Protein AF-A0A1V5BYS0-F1 (afdb_monomer_lite)

Structure (mmCIF, N/CA/C/O backbone):
data_AF-A0A1V5BYS0-F1
#
_entry.id   AF-A0A1V5BYS0-F1
#
loop_
_atom_site.group_PDB
_atom_site.id
_atom_site.type_symbol
_atom_site.label_atom_id
_atom_site.label_alt_id
_atom_site.label_comp_id
_atom_site.label_asym_id
_atom_site.label_entity_id
_atom_site.label_seq_id
_atom_site.pdbx_PDB_ins_code
_atom_site.Cartn_x
_atom_site.Cartn_y
_atom_site.Cartn_z
_atom_site.occupancy
_atom_site.B_iso_or_equiv
_atom_site.auth_seq_id
_atom_site.auth_comp_id
_atom_site.auth_asym_id
_atom_site.auth_atom_id
_atom_site.pdbx_PDB_model_num
ATOM 1 N N . MET A 1 1 ? 15.187 -43.444 34.654 1.00 38.66 1 MET A N 1
ATOM 2 C CA . MET A 1 1 ? 16.463 -43.322 33.916 1.00 38.66 1 MET A CA 1
ATOM 3 C C . MET A 1 1 ? 16.201 -43.694 32.464 1.00 38.66 1 MET A C 1
ATOM 5 O O . MET A 1 1 ? 15.943 -44.857 32.195 1.00 38.66 1 MET A O 1
ATOM 9 N N . ARG A 1 2 ? 16.127 -42.712 31.557 1.00 39.00 2 ARG A N 1
ATOM 10 C CA . ARG A 1 2 ? 15.904 -42.946 30.120 1.00 39.00 2 ARG A CA 1
ATOM 11 C C . ARG A 1 2 ? 17.262 -42.913 29.423 1.00 39.00 2 ARG A C 1
ATOM 13 O O . ARG A 1 2 ? 17.940 -41.894 29.486 1.00 39.00 2 ARG A O 1
ATOM 20 N N . GLN A 1 3 ? 17.660 -44.046 28.855 1.00 42.19 3 GLN A N 1
ATOM 21 C CA . GLN A 1 3 ? 18.911 -44.211 28.122 1.00 42.19 3 GLN A CA 1
ATOM 22 C C . GLN A 1 3 ? 18.800 -43.571 26.735 1.00 42.19 3 GLN A C 1
ATOM 24 O O . GLN A 1 3 ? 17.821 -43.766 26.016 1.00 42.19 3 GLN A O 1
ATOM 29 N N . SER A 1 4 ? 19.818 -42.786 26.402 1.00 39.06 4 SER A N 1
ATOM 30 C CA . SER A 1 4 ? 20.006 -42.091 25.134 1.00 39.06 4 SER A CA 1
ATOM 31 C C . SER A 1 4 ? 20.491 -43.075 24.070 1.00 39.06 4 SER A C 1
ATOM 33 O O . SER A 1 4 ? 21.589 -43.614 24.189 1.00 39.06 4 SER A O 1
ATOM 35 N N . ILE A 1 5 ? 19.698 -43.295 23.021 1.00 47.28 5 ILE A N 1
ATOM 36 C CA . ILE A 1 5 ? 20.127 -44.051 21.840 1.00 47.28 5 ILE A CA 1
ATOM 37 C C . ILE A 1 5 ? 20.763 -43.057 20.868 1.00 47.28 5 ILE A C 1
ATOM 39 O O . ILE A 1 5 ? 20.080 -42.253 20.235 1.00 47.28 5 ILE A O 1
ATOM 43 N N . TRP A 1 6 ? 22.090 -43.098 20.797 1.00 34.62 6 TRP A N 1
ATOM 44 C CA . TRP A 1 6 ? 22.883 -42.438 19.768 1.00 34.62 6 TRP A CA 1
ATOM 45 C C . TRP A 1 6 ? 22.748 -43.217 18.457 1.00 34.62 6 TRP A C 1
ATOM 47 O O . TRP A 1 6 ? 23.149 -44.375 18.386 1.00 34.62 6 TRP A O 1
ATOM 57 N N . TYR A 1 7 ? 22.216 -42.577 17.416 1.00 38.47 7 TYR A N 1
ATOM 58 C CA . TYR A 1 7 ? 22.369 -43.047 16.042 1.00 38.47 7 TYR A CA 1
ATOM 59 C C . TYR A 1 7 ? 23.603 -42.384 15.429 1.00 38.47 7 TYR A C 1
ATOM 61 O O . TYR A 1 7 ? 23.589 -41.202 15.090 1.00 38.47 7 TYR A O 1
ATOM 69 N N . SER A 1 8 ? 24.669 -43.162 15.271 1.00 44.34 8 SER A N 1
ATOM 70 C CA . SER A 1 8 ? 25.714 -42.923 14.283 1.00 44.34 8 SER A CA 1
ATOM 71 C C . SER A 1 8 ? 25.345 -43.694 13.015 1.00 44.34 8 SER A C 1
ATOM 73 O O . SER A 1 8 ? 25.214 -44.915 13.045 1.00 44.34 8 SER A O 1
ATOM 75 N N . CYS A 1 9 ? 25.171 -43.008 11.883 1.00 33.53 9 CYS A N 1
ATOM 76 C CA . CYS A 1 9 ? 25.255 -43.682 10.590 1.00 33.53 9 CYS A CA 1
ATOM 77 C C . CYS A 1 9 ? 25.526 -42.710 9.434 1.00 33.53 9 CYS A C 1
ATOM 79 O O . CYS A 1 9 ? 24.738 -41.812 9.149 1.00 33.53 9 CYS A O 1
ATOM 81 N N . THR A 1 10 ? 26.635 -42.990 8.747 1.00 39.19 10 THR A N 1
ATOM 82 C CA . THR A 1 10 ? 26.952 -42.683 7.344 1.00 39.19 10 THR A CA 1
ATOM 83 C C . THR A 1 10 ? 27.169 -41.227 6.934 1.00 39.19 10 THR A C 1
ATOM 85 O O . THR A 1 10 ? 26.258 -40.512 6.528 1.00 39.19 10 THR A O 1
ATOM 88 N N . GLN A 1 11 ? 28.453 -40.856 6.875 1.00 41.09 11 GLN A N 1
ATOM 89 C CA . GLN A 1 11 ? 28.957 -39.966 5.832 1.00 41.09 11 GLN A CA 1
ATOM 90 C C . GLN A 1 11 ? 28.668 -40.615 4.470 1.00 41.09 11 GLN A C 1
ATOM 92 O O . GLN A 1 11 ? 29.228 -41.664 4.152 1.00 41.09 11 GLN A O 1
ATOM 97 N N . ARG A 1 12 ? 27.774 -40.012 3.682 1.00 33.72 12 ARG A N 1
ATOM 98 C CA . ARG A 1 12 ? 27.575 -40.357 2.274 1.00 33.72 12 ARG A CA 1
ATOM 99 C C . ARG A 1 12 ? 28.179 -39.241 1.435 1.00 33.72 12 ARG A C 1
ATOM 101 O O . ARG A 1 12 ? 27.739 -38.095 1.478 1.00 33.72 12 ARG A O 1
ATOM 108 N N . THR A 1 13 ? 29.235 -39.589 0.722 1.00 48.00 13 THR A N 1
ATOM 109 C CA . THR A 1 13 ? 29.848 -38.813 -0.347 1.00 48.00 13 THR A CA 1
ATOM 110 C C . THR A 1 13 ? 28.838 -38.615 -1.480 1.00 48.00 13 THR A C 1
ATOM 112 O O . THR A 1 13 ? 28.666 -39.480 -2.330 1.00 48.00 13 THR A O 1
ATOM 115 N N . GLU A 1 14 ? 28.169 -37.464 -1.503 1.00 38.97 14 GLU A N 1
ATOM 116 C CA . GLU A 1 14 ? 27.393 -36.980 -2.655 1.00 38.97 14 GLU A CA 1
ATOM 117 C C . GLU A 1 14 ? 27.971 -35.643 -3.143 1.00 38.97 14 GLU A C 1
ATOM 119 O O . GLU A 1 14 ? 27.313 -34.607 -3.187 1.00 38.97 14 GLU A O 1
ATOM 124 N N . SER A 1 15 ? 29.250 -35.656 -3.514 1.00 50.25 15 SER A N 1
ATOM 125 C CA . SER A 1 15 ? 29.822 -34.647 -4.404 1.00 50.25 15 SER A CA 1
ATOM 126 C C . SER A 1 15 ? 29.745 -35.194 -5.827 1.00 50.25 15 SER A C 1
ATOM 128 O O . SER A 1 15 ? 30.420 -36.181 -6.111 1.00 50.25 15 SER A O 1
ATOM 130 N N . ASN A 1 16 ? 28.884 -34.599 -6.667 1.00 43.38 16 ASN A N 1
ATOM 131 C CA . ASN A 1 16 ? 29.026 -34.420 -8.133 1.00 43.38 16 ASN A CA 1
ATOM 132 C C . ASN A 1 16 ? 27.697 -34.425 -8.924 1.00 43.38 16 ASN A C 1
ATOM 134 O O . ASN A 1 16 ? 27.713 -34.095 -10.102 1.00 43.38 16 ASN A O 1
ATOM 138 N N . PHE A 1 17 ? 26.531 -34.685 -8.315 1.00 35.22 17 PHE A N 1
ATOM 139 C CA . PHE A 1 17 ? 25.249 -34.713 -9.058 1.00 35.22 17 PHE A CA 1
ATOM 140 C C . PHE A 1 17 ? 24.481 -33.373 -9.109 1.00 35.22 17 PHE A C 1
ATOM 142 O O . PHE A 1 17 ? 23.462 -33.259 -9.788 1.00 35.22 17 PHE A O 1
ATOM 149 N N . THR A 1 18 ? 24.942 -32.324 -8.412 1.00 49.94 18 THR A N 1
ATOM 150 C CA . THR A 1 18 ? 24.211 -31.040 -8.343 1.00 49.94 18 THR A CA 1
ATOM 151 C C . THR A 1 18 ? 24.656 -29.972 -9.341 1.00 49.94 18 THR A C 1
ATOM 153 O O . THR A 1 18 ? 23.962 -28.963 -9.478 1.00 49.94 18 THR A O 1
ATOM 156 N N . ASP A 1 19 ? 25.790 -30.133 -10.022 1.00 44.06 19 ASP A N 1
ATOM 157 C CA . ASP A 1 19 ? 26.376 -29.031 -10.800 1.00 44.06 19 ASP A CA 1
ATOM 158 C C . ASP A 1 19 ? 25.805 -28.905 -12.218 1.00 44.06 19 ASP A C 1
ATOM 160 O O . ASP A 1 19 ? 25.644 -27.789 -12.719 1.00 44.06 19 ASP A O 1
ATOM 164 N N . GLU A 1 20 ? 25.361 -30.001 -12.834 1.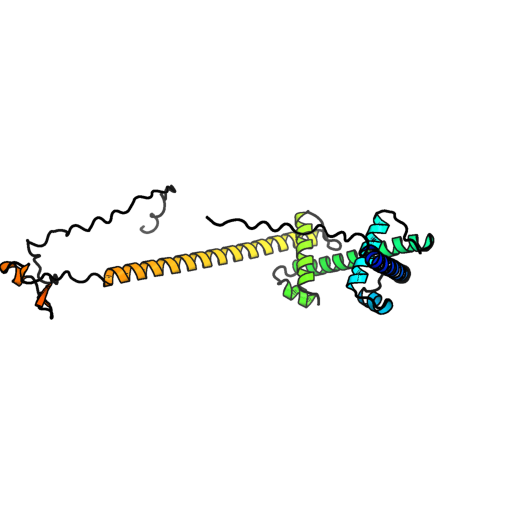00 40.62 20 GLU A N 1
ATOM 165 C CA . GLU A 1 20 ? 24.752 -29.962 -14.171 1.00 40.62 20 GLU A CA 1
ATOM 166 C C . GLU A 1 20 ? 23.344 -29.340 -14.160 1.00 40.62 20 GLU A C 1
ATOM 168 O O . GLU A 1 20 ? 23.050 -28.439 -14.953 1.00 40.62 20 GLU A O 1
ATOM 173 N N . LEU A 1 21 ? 22.505 -29.701 -13.181 1.00 45.12 21 LEU A N 1
ATOM 174 C CA . LEU A 1 21 ? 21.170 -29.108 -12.985 1.00 45.12 21 LEU A CA 1
ATOM 175 C C . LEU A 1 21 ? 21.230 -27.619 -12.599 1.00 45.12 21 LEU A C 1
ATOM 177 O O . LEU A 1 21 ? 20.357 -26.828 -12.980 1.00 45.12 21 LEU A O 1
ATOM 181 N N . LYS A 1 22 ? 22.272 -27.199 -11.869 1.00 51.38 22 LYS A N 1
ATOM 182 C CA . LYS A 1 22 ? 22.514 -25.780 -11.554 1.00 51.38 22 LYS A CA 1
ATOM 183 C C . LYS A 1 22 ? 22.945 -24.993 -12.794 1.00 51.38 22 LYS A C 1
ATOM 185 O O . LYS A 1 22 ? 22.541 -23.837 -12.948 1.00 51.38 22 LYS A O 1
ATOM 190 N N . ASN A 1 23 ? 23.726 -25.597 -13.687 1.00 52.34 23 ASN A N 1
ATOM 191 C CA . ASN A 1 23 ? 24.241 -24.930 -14.882 1.00 52.34 23 ASN A CA 1
ATOM 192 C C . ASN A 1 23 ? 23.193 -24.790 -15.998 1.00 52.34 23 ASN A C 1
ATOM 194 O O . ASN A 1 23 ? 23.133 -23.721 -16.616 1.00 52.34 23 ASN A O 1
ATOM 198 N N . GLY A 1 24 ? 22.314 -25.781 -16.197 1.00 57.38 24 GLY A N 1
ATOM 199 C CA . GLY A 1 24 ? 21.176 -25.677 -17.127 1.00 57.38 24 GLY A CA 1
ATOM 200 C C . GLY A 1 24 ? 20.232 -24.527 -16.757 1.00 57.38 24 GLY A C 1
ATOM 201 O O . GLY A 1 24 ? 20.008 -23.607 -17.546 1.00 57.38 24 GLY A O 1
ATOM 202 N N . ASN A 1 25 ? 19.824 -24.479 -15.485 1.00 64.44 25 ASN A N 1
ATOM 203 C CA . ASN A 1 25 ? 18.991 -23.399 -14.952 1.00 64.44 25 ASN A CA 1
ATOM 204 C C . ASN A 1 25 ? 19.662 -22.017 -15.048 1.00 64.44 25 ASN A C 1
ATOM 206 O O . ASN A 1 25 ? 18.990 -21.004 -15.251 1.00 64.44 25 ASN A O 1
ATOM 210 N N . ARG A 1 26 ? 20.989 -21.920 -14.894 1.00 67.69 26 ARG A N 1
ATOM 211 C CA . ARG A 1 26 ? 21.715 -20.642 -15.034 1.00 67.69 26 ARG A CA 1
ATOM 212 C C . ARG A 1 26 ? 21.710 -20.128 -16.472 1.00 67.69 26 ARG A C 1
ATOM 214 O O . ARG A 1 26 ? 21.508 -18.929 -16.669 1.00 67.69 26 ARG A O 1
ATOM 221 N N . ARG A 1 27 ? 21.902 -21.006 -17.459 1.00 72.69 27 ARG A N 1
ATOM 222 C CA . ARG A 1 27 ? 21.905 -20.633 -18.884 1.00 72.69 27 ARG A CA 1
ATOM 223 C C . ARG A 1 27 ? 20.533 -20.147 -19.340 1.00 72.69 27 ARG A C 1
ATOM 225 O O . ARG A 1 27 ? 20.444 -19.062 -19.909 1.00 72.69 27 ARG A O 1
ATOM 232 N N . GLU A 1 28 ? 19.468 -20.866 -18.994 1.00 77.06 28 GLU A N 1
ATOM 233 C CA . GLU A 1 28 ? 18.091 -20.455 -19.308 1.00 77.06 28 GLU A CA 1
ATOM 234 C C . GLU A 1 28 ? 17.722 -19.114 -18.665 1.00 77.06 28 GLU A C 1
ATOM 236 O O . GLU A 1 28 ? 17.125 -18.239 -19.300 1.00 77.06 28 GLU A O 1
ATOM 241 N N . ASN A 1 29 ? 18.137 -18.905 -17.414 1.00 79.56 29 ASN A N 1
ATOM 242 C CA . ASN A 1 29 ? 17.904 -17.648 -16.711 1.00 79.56 29 ASN A CA 1
ATOM 243 C C . ASN A 1 29 ? 18.659 -16.472 -17.347 1.00 79.56 29 ASN A C 1
ATOM 245 O O . ASN A 1 29 ? 18.117 -15.370 -17.413 1.00 79.56 29 ASN A O 1
ATOM 249 N N . ASN A 1 30 ? 19.891 -16.683 -17.812 1.00 83.94 30 ASN A N 1
ATOM 250 C CA . ASN A 1 30 ? 20.660 -15.646 -18.499 1.00 83.94 30 ASN A CA 1
ATOM 251 C C . ASN A 1 30 ? 20.076 -15.334 -19.883 1.00 83.94 30 ASN A C 1
ATOM 253 O O . ASN A 1 30 ? 19.981 -14.161 -20.239 1.00 83.94 30 ASN A O 1
ATOM 257 N N . ASN A 1 31 ? 19.604 -16.349 -20.612 1.00 87.94 31 ASN A N 1
ATOM 258 C CA . ASN A 1 31 ? 18.913 -16.149 -21.885 1.00 87.94 31 ASN A CA 1
ATOM 259 C C . ASN A 1 31 ? 17.605 -15.362 -21.693 1.00 87.94 31 ASN A C 1
ATOM 261 O O . ASN A 1 31 ? 17.337 -14.399 -22.403 1.00 87.94 31 ASN A O 1
ATOM 265 N N . THR A 1 32 ? 16.840 -15.685 -20.645 1.00 89.50 32 THR A N 1
ATOM 266 C CA . THR A 1 32 ? 15.628 -14.936 -20.269 1.00 89.50 32 THR A CA 1
ATOM 267 C C . THR A 1 32 ? 15.939 -13.464 -19.987 1.00 89.50 32 THR A C 1
ATOM 269 O O . THR A 1 32 ? 15.222 -12.575 -20.433 1.00 89.50 32 THR A O 1
ATOM 272 N N . VAL A 1 33 ? 17.023 -13.191 -19.255 1.00 92.19 33 VAL A N 1
ATOM 273 C CA . VAL A 1 33 ? 17.477 -11.824 -18.957 1.00 92.19 33 VAL A CA 1
ATOM 274 C C . VAL A 1 33 ? 17.845 -11.069 -20.236 1.00 92.19 33 VAL A C 1
ATOM 276 O O . VAL A 1 33 ? 17.463 -9.909 -20.372 1.00 92.19 33 VAL A O 1
ATOM 279 N N . LEU A 1 34 ? 18.527 -11.723 -21.180 1.00 92.75 34 LEU A N 1
ATOM 280 C CA . LEU A 1 34 ? 18.906 -11.128 -22.461 1.00 92.75 34 LEU A CA 1
ATOM 281 C C . LEU A 1 34 ? 17.685 -10.827 -23.345 1.00 92.75 34 LEU A C 1
ATOM 283 O O . LEU A 1 34 ? 17.576 -9.729 -23.885 1.00 92.75 34 LEU A O 1
ATOM 287 N N . LEU A 1 35 ? 16.740 -11.765 -23.452 1.00 92.44 35 LEU A N 1
ATOM 288 C CA . LEU A 1 35 ? 15.497 -11.573 -24.208 1.00 92.44 35 LEU A CA 1
ATOM 289 C C . LEU A 1 35 ? 14.666 -10.419 -23.638 1.00 92.44 35 LEU A C 1
ATOM 291 O O . LEU A 1 35 ? 14.206 -9.555 -24.381 1.00 92.44 35 LEU A O 1
ATOM 295 N N . VAL A 1 36 ? 14.532 -10.357 -22.310 1.00 93.69 36 VAL A N 1
ATOM 296 C CA . VAL A 1 36 ? 13.850 -9.245 -21.633 1.00 93.69 36 VAL A CA 1
ATOM 297 C C . VAL A 1 36 ? 14.577 -7.920 -21.879 1.00 93.69 36 VAL A C 1
ATOM 299 O O . VAL A 1 36 ? 13.915 -6.908 -22.092 1.00 93.69 36 VAL A O 1
ATOM 302 N N . ALA A 1 37 ? 15.913 -7.907 -21.898 1.00 93.62 37 ALA A N 1
ATOM 303 C CA . ALA A 1 37 ? 16.681 -6.700 -22.200 1.00 93.62 37 ALA A CA 1
ATOM 304 C C . ALA A 1 37 ? 16.405 -6.185 -23.620 1.00 93.62 37 ALA A C 1
ATOM 306 O O . ALA A 1 37 ? 16.084 -5.010 -23.781 1.00 93.62 37 ALA A O 1
ATOM 307 N N . LYS A 1 38 ? 16.431 -7.069 -24.626 1.00 93.81 38 LYS A N 1
ATOM 308 C CA . LYS A 1 38 ? 16.111 -6.721 -26.023 1.00 93.81 38 LYS A CA 1
ATOM 309 C C . LYS A 1 38 ? 14.702 -6.149 -26.173 1.00 93.81 38 LYS A C 1
ATOM 311 O O . LYS A 1 38 ? 14.506 -5.164 -26.875 1.00 93.81 38 LYS A O 1
ATOM 316 N N . ILE A 1 39 ? 13.727 -6.716 -25.463 1.00 94.00 39 ILE A N 1
ATOM 317 C CA . ILE A 1 39 ? 12.354 -6.196 -25.468 1.00 94.00 39 ILE A CA 1
ATOM 318 C C . ILE A 1 39 ? 12.281 -4.796 -24.843 1.00 94.00 39 ILE A C 1
ATOM 320 O O . ILE A 1 39 ? 11.607 -3.925 -25.384 1.00 94.00 39 ILE A O 1
ATOM 324 N N . ILE A 1 40 ? 12.981 -4.557 -23.730 1.00 93.88 40 ILE A N 1
ATOM 325 C CA . ILE A 1 40 ? 12.982 -3.248 -23.055 1.00 93.88 40 ILE A CA 1
ATOM 326 C C . ILE A 1 40 ? 13.648 -2.167 -23.910 1.00 93.88 40 ILE A C 1
ATOM 328 O O . ILE A 1 40 ? 13.169 -1.037 -23.895 1.00 93.88 40 ILE A O 1
ATOM 332 N N . ILE A 1 41 ? 14.717 -2.507 -24.637 1.00 93.25 41 ILE A N 1
ATOM 333 C CA . ILE A 1 41 ? 15.385 -1.593 -25.576 1.00 93.25 41 ILE A CA 1
ATOM 334 C C . ILE A 1 41 ? 14.410 -1.140 -26.668 1.00 93.25 41 ILE A C 1
ATOM 336 O O . ILE A 1 41 ? 14.359 0.042 -26.994 1.00 93.25 41 ILE A O 1
ATOM 340 N N . ASN A 1 42 ? 13.618 -2.070 -27.205 1.00 91.69 42 ASN A N 1
ATOM 341 C CA . ASN A 1 42 ? 12.671 -1.771 -28.277 1.00 91.69 42 ASN A CA 1
ATOM 342 C C . ASN A 1 42 ? 11.425 -1.023 -27.774 1.00 91.69 42 ASN A C 1
ATOM 344 O O . ASN A 1 42 ? 10.947 -0.104 -28.432 1.00 91.69 42 ASN A O 1
ATOM 348 N N . GLU A 1 43 ? 10.882 -1.407 -26.615 1.00 92.38 43 GLU A N 1
ATOM 349 C CA . GLU A 1 43 ? 9.672 -0.810 -26.042 1.00 92.38 43 GLU A CA 1
ATOM 350 C C . GLU A 1 43 ? 9.800 -0.685 -24.514 1.00 92.38 43 GLU A C 1
ATOM 352 O O . GLU A 1 43 ? 9.428 -1.576 -23.746 1.00 92.38 43 GLU A O 1
ATOM 357 N N . PHE A 1 44 ? 10.293 0.456 -24.027 1.00 89.81 44 PHE A N 1
ATOM 358 C CA . PHE A 1 44 ? 10.572 0.630 -22.595 1.00 89.81 44 PHE A CA 1
ATOM 359 C C . PHE A 1 44 ? 9.312 0.604 -21.703 1.00 89.81 44 PHE A C 1
ATOM 361 O O . PHE A 1 44 ? 9.391 0.193 -20.537 1.00 89.81 44 PHE A O 1
ATOM 368 N N . ASN A 1 45 ? 8.148 1.006 -22.237 1.00 89.06 45 ASN A N 1
ATOM 369 C CA . ASN A 1 45 ? 6.868 1.094 -21.515 1.00 89.06 45 ASN A CA 1
ATOM 370 C C . ASN A 1 45 ? 5.995 -0.175 -21.621 1.00 89.06 45 ASN A C 1
ATOM 372 O O . ASN A 1 45 ? 4.839 -0.189 -21.199 1.00 89.06 45 ASN A O 1
ATOM 376 N N . ILE A 1 46 ? 6.534 -1.268 -22.159 1.00 92.44 46 ILE A N 1
ATOM 377 C CA . ILE A 1 46 ? 5.783 -2.514 -22.308 1.00 92.44 46 ILE A CA 1
ATOM 378 C C . ILE A 1 46 ? 5.359 -3.103 -20.948 1.00 92.44 46 ILE A C 1
ATOM 380 O O . ILE A 1 46 ? 6.138 -3.140 -19.985 1.00 92.44 46 ILE A O 1
ATOM 384 N N . SER A 1 47 ? 4.123 -3.601 -20.844 1.00 91.50 47 SER A N 1
ATOM 385 C CA . SER A 1 47 ? 3.616 -4.229 -19.618 1.00 91.50 47 SER A CA 1
ATOM 386 C C . SER A 1 47 ? 4.279 -5.588 -19.347 1.00 91.50 47 SER A C 1
ATOM 388 O O . SER A 1 47 ? 4.748 -6.278 -20.253 1.00 91.50 47 SER A O 1
ATOM 390 N N . ARG A 1 48 ? 4.320 -6.005 -18.073 1.00 92.50 48 ARG A N 1
ATOM 391 C CA . ARG A 1 48 ? 4.889 -7.312 -17.688 1.00 92.50 48 ARG A CA 1
ATOM 392 C C . ARG A 1 48 ? 4.109 -8.488 -18.269 1.00 92.50 48 ARG A C 1
ATOM 394 O O . ARG A 1 48 ? 4.734 -9.448 -18.701 1.00 92.50 48 ARG A O 1
ATOM 401 N N . SER A 1 49 ? 2.785 -8.381 -18.323 1.00 92.81 49 SER A N 1
ATOM 402 C CA . SER A 1 49 ? 1.907 -9.385 -18.929 1.00 92.81 49 SER A CA 1
ATOM 403 C C . SER A 1 49 ? 2.162 -9.539 -20.431 1.00 92.81 49 SER A C 1
ATOM 405 O O . SER A 1 49 ? 2.226 -10.654 -20.951 1.00 92.81 49 SER A O 1
ATOM 407 N N . ARG A 1 50 ? 2.400 -8.428 -21.139 1.00 93.31 50 ARG A N 1
ATOM 408 C CA . ARG A 1 50 ? 2.734 -8.462 -22.566 1.00 93.31 50 ARG A CA 1
ATOM 409 C C . ARG A 1 50 ? 4.122 -9.048 -22.808 1.00 93.31 50 ARG A C 1
ATOM 411 O O . ARG A 1 50 ? 4.263 -9.903 -23.673 1.00 93.31 50 ARG A O 1
ATOM 418 N N . MET A 1 51 ? 5.117 -8.688 -21.992 1.00 93.56 51 MET A N 1
ATOM 419 C CA . MET A 1 51 ? 6.435 -9.343 -22.031 1.00 93.56 51 MET A CA 1
ATOM 420 C C . MET A 1 51 ? 6.333 -10.853 -21.776 1.00 93.56 51 MET A C 1
ATOM 422 O O . MET A 1 51 ? 6.991 -11.628 -22.461 1.00 93.56 51 MET A O 1
ATOM 426 N N . ALA A 1 52 ? 5.491 -11.275 -20.826 1.00 93.69 52 ALA A N 1
ATOM 427 C CA . ALA A 1 52 ? 5.253 -12.687 -20.505 1.00 93.69 52 ALA A CA 1
ATOM 428 C C . ALA A 1 52 ? 4.715 -13.453 -21.703 1.00 93.69 52 ALA A C 1
ATOM 430 O O . ALA A 1 52 ? 5.210 -14.533 -22.020 1.00 93.69 52 ALA A O 1
ATOM 431 N N . SER A 1 53 ? 3.770 -12.836 -22.404 1.00 93.44 53 SER A N 1
ATOM 432 C CA . SER A 1 53 ? 3.156 -13.398 -23.602 1.00 93.44 53 SER A CA 1
ATOM 433 C C . SER A 1 53 ? 4.152 -13.509 -24.761 1.00 93.44 53 SER A C 1
ATOM 435 O O . SER A 1 53 ? 4.189 -14.537 -25.423 1.00 93.44 53 SER A O 1
ATOM 437 N N . ILE A 1 54 ? 4.997 -12.492 -24.976 1.00 92.50 54 ILE A N 1
ATOM 438 C CA . ILE A 1 54 ? 5.997 -12.485 -26.061 1.00 92.50 54 ILE A CA 1
ATOM 439 C C . ILE A 1 54 ? 7.086 -13.538 -25.831 1.00 92.50 54 ILE A C 1
ATOM 441 O O . ILE A 1 54 ? 7.495 -14.218 -26.765 1.00 92.50 54 ILE A O 1
ATOM 445 N N . VAL A 1 55 ? 7.577 -13.661 -24.595 1.00 91.12 55 VAL A N 1
ATOM 446 C CA . VAL A 1 55 ? 8.693 -14.567 -24.274 1.00 91.12 55 VAL A CA 1
ATOM 447 C C . VAL A 1 55 ? 8.203 -15.992 -23.973 1.00 91.12 55 VAL A C 1
ATOM 449 O O . VAL A 1 55 ? 8.997 -16.927 -23.987 1.00 91.12 55 VAL A O 1
ATOM 452 N N . GLY A 1 56 ? 6.908 -16.182 -23.694 1.00 91.00 56 GLY A N 1
ATOM 453 C CA . GLY A 1 56 ? 6.345 -17.477 -23.293 1.00 91.00 56 GLY A CA 1
ATOM 454 C C . GLY A 1 56 ? 6.729 -17.881 -21.865 1.00 91.00 56 GLY A C 1
ATOM 455 O O . GLY A 1 56 ? 6.926 -19.058 -21.571 1.00 91.00 56 GLY A O 1
ATOM 456 N N . ILE A 1 57 ? 6.896 -16.906 -20.966 1.00 93.00 57 ILE A N 1
ATOM 457 C CA . ILE A 1 57 ? 7.409 -17.110 -19.603 1.00 93.00 57 ILE A CA 1
ATOM 458 C C . ILE A 1 57 ? 6.492 -16.427 -18.579 1.00 93.00 57 ILE A C 1
ATOM 460 O O . ILE A 1 57 ? 5.859 -15.422 -18.873 1.00 93.00 57 ILE A O 1
ATOM 464 N N . SER A 1 58 ? 6.447 -16.929 -17.339 1.00 93.25 58 SER A N 1
ATOM 465 C CA . SER A 1 58 ? 5.657 -16.317 -16.265 1.00 93.25 58 SER A CA 1
ATOM 466 C C . SER A 1 58 ? 6.076 -14.875 -15.929 1.00 93.25 58 SER A C 1
ATOM 468 O O . SER A 1 58 ? 7.260 -14.518 -15.907 1.00 93.25 58 SER A O 1
ATOM 470 N N . GLU A 1 59 ? 5.101 -14.042 -15.548 1.00 93.19 59 GLU A N 1
ATOM 471 C CA . GLU A 1 59 ? 5.339 -12.650 -15.129 1.00 93.19 59 GLU A CA 1
ATOM 472 C C . GLU A 1 59 ? 6.307 -12.525 -13.940 1.00 93.19 59 GLU A C 1
ATOM 474 O O . GLU A 1 59 ? 7.017 -11.522 -13.787 1.00 93.19 59 GLU A O 1
ATOM 479 N N . GLN A 1 60 ? 6.349 -13.549 -13.084 1.00 93.62 60 GLN A N 1
ATOM 480 C CA . GLN A 1 60 ? 7.266 -13.616 -11.949 1.00 93.62 60 GLN A CA 1
ATOM 481 C C . GLN A 1 60 ? 8.721 -13.711 -12.419 1.00 93.62 60 GLN A C 1
ATOM 483 O O . GLN A 1 60 ? 9.564 -12.937 -11.959 1.00 93.62 60 GLN A O 1
ATOM 488 N N . LYS A 1 61 ? 9.015 -14.596 -13.382 1.00 92.38 61 LYS A N 1
ATOM 489 C CA . LYS A 1 61 ? 10.358 -14.732 -13.963 1.00 92.38 61 LYS A CA 1
ATOM 490 C C . LYS A 1 61 ? 10.789 -13.449 -14.678 1.00 92.38 61 LYS A C 1
ATOM 492 O O . LYS A 1 61 ? 11.935 -13.035 -14.515 1.00 92.38 61 LYS A O 1
ATOM 497 N N . ILE A 1 62 ? 9.872 -12.752 -15.354 1.00 93.94 62 ILE A N 1
ATOM 498 C CA . ILE A 1 62 ? 10.149 -11.429 -15.946 1.00 93.94 62 ILE A CA 1
ATOM 499 C C . ILE A 1 62 ? 10.454 -10.384 -14.881 1.00 93.94 62 ILE A C 1
ATOM 501 O O . ILE A 1 62 ? 11.408 -9.624 -15.018 1.00 93.94 62 ILE A O 1
ATOM 505 N N . SER A 1 63 ? 9.690 -10.359 -13.789 1.00 93.56 63 SER A N 1
ATOM 506 C CA . SER A 1 63 ? 9.946 -9.434 -12.680 1.00 93.56 63 SER A CA 1
ATOM 507 C C . SER A 1 63 ? 11.341 -9.655 -12.085 1.00 93.56 63 SER A C 1
ATOM 509 O O . SER A 1 63 ? 12.075 -8.692 -11.848 1.00 93.56 63 SER A O 1
ATOM 511 N N . SER A 1 64 ? 11.743 -10.916 -11.914 1.00 94.25 64 SER A N 1
ATOM 512 C CA . SER A 1 64 ? 13.095 -11.271 -11.472 1.00 94.25 64 SER A CA 1
ATOM 513 C C . SER A 1 64 ? 14.169 -10.913 -12.505 1.00 94.25 64 SER A C 1
ATOM 515 O O . SER A 1 64 ? 15.235 -10.438 -12.117 1.00 94.25 64 SER A O 1
ATOM 517 N N . ALA A 1 65 ? 13.904 -11.083 -13.803 1.00 93.50 65 ALA A N 1
ATOM 518 C CA . ALA A 1 65 ? 14.825 -10.703 -14.874 1.00 93.50 65 ALA A CA 1
ATOM 519 C C . ALA A 1 65 ? 15.053 -9.184 -14.922 1.00 93.50 65 ALA A C 1
ATOM 521 O O . ALA A 1 65 ? 16.199 -8.744 -14.910 1.00 93.50 65 ALA A O 1
ATOM 522 N N . ILE A 1 66 ? 13.987 -8.379 -14.855 1.00 93.00 66 ILE A N 1
ATOM 523 C CA . ILE A 1 66 ? 14.074 -6.910 -14.783 1.00 93.00 66 ILE A CA 1
ATOM 524 C C . ILE A 1 66 ? 14.864 -6.477 -13.545 1.00 93.00 66 ILE A C 1
ATOM 526 O O . ILE A 1 66 ? 15.712 -5.590 -13.629 1.00 93.00 66 ILE A O 1
ATOM 530 N N . LYS A 1 67 ? 14.625 -7.112 -12.389 1.00 93.81 67 LYS A N 1
ATOM 531 C CA . LYS A 1 67 ? 15.375 -6.820 -11.159 1.00 93.81 67 LYS A CA 1
ATOM 532 C C . LYS A 1 67 ? 16.869 -7.121 -11.320 1.00 93.81 67 LYS A C 1
ATOM 534 O O . LYS A 1 67 ? 17.694 -6.316 -10.899 1.00 93.81 67 LYS A O 1
ATOM 539 N N . LYS A 1 68 ? 17.216 -8.246 -11.955 1.00 93.31 68 LYS A N 1
ATOM 540 C CA . LYS A 1 68 ? 18.610 -8.601 -12.267 1.00 93.31 68 LYS A CA 1
ATOM 541 C C . LYS A 1 68 ? 19.249 -7.609 -13.238 1.00 93.31 68 LYS A C 1
ATOM 543 O O . LYS A 1 68 ? 20.383 -7.216 -13.000 1.00 93.31 68 LYS A O 1
ATOM 548 N N . LEU A 1 69 ? 18.535 -7.187 -14.285 1.00 93.38 69 LEU A N 1
ATOM 549 C CA . LEU A 1 69 ? 19.021 -6.174 -15.230 1.00 93.38 69 LEU A CA 1
ATOM 550 C C . LEU A 1 69 ? 19.344 -4.867 -14.516 1.00 93.38 69 LEU A C 1
ATOM 552 O O . LEU A 1 69 ? 20.459 -4.377 -14.631 1.00 93.38 69 LEU A O 1
ATOM 556 N N . ARG A 1 70 ? 18.411 -4.364 -13.701 1.00 91.62 70 ARG A N 1
ATOM 557 C CA . ARG A 1 70 ? 18.623 -3.147 -12.906 1.00 91.62 70 ARG A CA 1
ATOM 558 C C . ARG A 1 70 ? 19.838 -3.254 -11.998 1.00 91.62 70 ARG A C 1
ATOM 560 O O . ARG A 1 70 ? 20.657 -2.353 -11.999 1.00 91.62 70 ARG A O 1
ATOM 567 N N . SER A 1 71 ? 19.967 -4.363 -11.269 1.00 92.62 71 SER A N 1
ATOM 568 C CA . SER A 1 71 ? 21.103 -4.581 -10.368 1.00 92.62 71 SER A CA 1
ATOM 569 C C . SER A 1 71 ? 22.438 -4.666 -11.107 1.00 92.62 71 SER A C 1
ATOM 571 O O . SER A 1 71 ? 23.447 -4.214 -10.583 1.00 92.62 71 SER A O 1
ATOM 573 N N . LYS A 1 72 ? 22.471 -5.262 -12.303 1.00 90.50 72 LYS A N 1
ATOM 574 C CA . LYS A 1 72 ? 23.695 -5.319 -13.110 1.00 90.50 72 LYS A CA 1
ATOM 575 C C . LYS A 1 72 ? 24.071 -3.936 -13.632 1.00 90.50 72 LYS A C 1
ATOM 577 O O . LYS A 1 72 ? 25.218 -3.537 -13.481 1.00 90.50 72 LYS A O 1
ATOM 582 N N . VAL A 1 73 ? 23.094 -3.201 -14.157 1.00 90.69 73 VAL A N 1
ATOM 583 C CA . VAL A 1 73 ? 23.285 -1.840 -14.668 1.00 90.69 73 VAL A CA 1
ATOM 584 C C . VAL A 1 73 ? 23.715 -0.878 -13.558 1.00 90.69 73 VAL A C 1
ATOM 586 O O . VAL A 1 73 ? 24.680 -0.147 -13.741 1.00 90.69 73 VAL A O 1
ATOM 589 N N . SER A 1 74 ? 23.080 -0.919 -12.381 1.00 88.69 74 SER A N 1
ATOM 590 C CA . SER A 1 74 ? 23.451 -0.058 -11.246 1.00 88.69 74 SER A CA 1
ATOM 591 C C . SER A 1 74 ? 24.869 -0.309 -10.736 1.00 88.69 74 SER A C 1
ATOM 593 O O . SER A 1 74 ? 25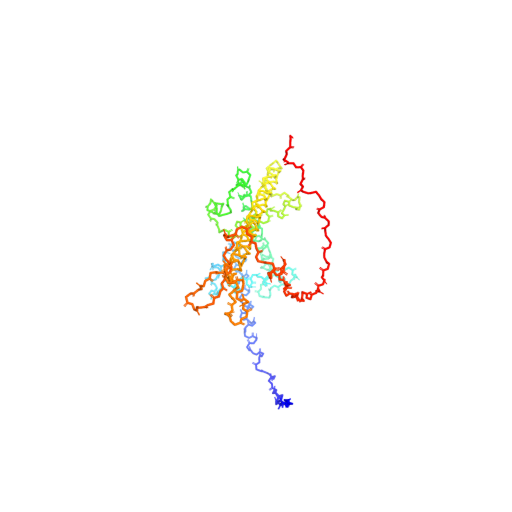.492 0.593 -10.191 1.00 88.69 74 SER A O 1
ATOM 595 N N . ASN A 1 75 ? 25.378 -1.529 -10.915 1.00 90.06 75 ASN A N 1
ATOM 596 C CA . ASN A 1 75 ? 26.736 -1.910 -10.534 1.00 90.06 75 ASN A CA 1
ATOM 597 C C . ASN A 1 75 ? 27.764 -1.625 -11.647 1.00 90.06 75 ASN A C 1
ATOM 599 O O . ASN A 1 75 ? 28.918 -2.026 -11.523 1.00 90.06 75 ASN A O 1
ATOM 603 N N . GLY A 1 76 ? 27.353 -0.991 -12.752 1.00 86.62 76 GLY A N 1
ATOM 604 C CA . GLY A 1 76 ? 28.219 -0.706 -13.899 1.00 86.62 76 GLY A CA 1
ATOM 605 C C . GLY A 1 76 ? 28.577 -1.937 -14.740 1.00 86.62 76 GLY A C 1
ATOM 606 O O . GLY A 1 76 ? 29.529 -1.896 -15.514 1.00 86.62 76 GLY A O 1
ATOM 607 N N . HIS A 1 77 ? 27.854 -3.053 -14.597 1.00 87.62 77 HIS A N 1
ATOM 608 C CA . HIS A 1 77 ? 28.120 -4.258 -15.380 1.00 87.62 77 HIS A CA 1
ATOM 609 C C . HIS A 1 77 ? 27.442 -4.211 -16.751 1.00 87.62 77 HIS A C 1
ATOM 611 O O . HIS A 1 77 ? 26.241 -3.959 -16.862 1.00 87.62 77 HIS A O 1
ATOM 617 N N . ILE A 1 78 ? 28.203 -4.581 -17.780 1.00 87.00 78 ILE A N 1
ATOM 618 C CA . ILE A 1 78 ? 27.717 -4.758 -19.151 1.00 87.00 78 ILE A CA 1
ATOM 619 C C . ILE A 1 78 ? 26.951 -6.084 -19.256 1.00 87.00 78 ILE A C 1
ATOM 621 O O . ILE A 1 78 ? 27.343 -7.107 -18.677 1.00 87.00 78 ILE A O 1
ATOM 625 N N . ILE A 1 79 ? 25.842 -6.091 -19.997 1.00 89.25 79 ILE A N 1
ATOM 626 C CA . ILE A 1 79 ? 25.091 -7.317 -20.261 1.00 89.25 79 ILE A CA 1
ATOM 627 C C . ILE A 1 79 ? 25.745 -8.057 -21.428 1.00 89.25 79 ILE A C 1
ATOM 629 O O . ILE A 1 79 ? 25.700 -7.624 -22.576 1.00 89.25 79 ILE A O 1
ATOM 633 N N . ILE A 1 80 ? 26.338 -9.211 -21.120 1.00 83.44 80 ILE A N 1
ATOM 634 C CA . ILE A 1 80 ? 26.925 -10.112 -22.118 1.00 83.44 80 ILE A CA 1
ATOM 635 C C . ILE A 1 80 ? 25.832 -10.548 -23.107 1.00 83.44 80 ILE A C 1
ATOM 637 O O . ILE A 1 80 ? 24.802 -11.083 -22.691 1.00 83.44 80 ILE A O 1
ATOM 641 N N . GLY A 1 81 ? 26.071 -10.330 -24.403 1.00 86.06 81 GLY A N 1
ATOM 642 C CA . GLY A 1 81 ? 25.127 -10.633 -25.487 1.00 86.06 81 GLY A CA 1
ATOM 643 C C . GLY A 1 81 ? 24.400 -9.417 -26.073 1.00 86.06 81 GLY A C 1
ATOM 644 O O . GLY A 1 81 ? 23.619 -9.594 -27.007 1.00 86.06 81 GLY A O 1
ATOM 645 N N . LEU A 1 82 ? 24.657 -8.216 -25.546 1.00 90.56 82 LEU A N 1
ATOM 646 C CA . LEU A 1 82 ? 24.292 -6.934 -26.155 1.00 90.56 82 LEU A CA 1
ATOM 647 C C . LEU A 1 82 ? 25.555 -6.210 -26.633 1.00 90.56 82 LEU A C 1
ATOM 649 O O . LEU A 1 82 ? 26.601 -6.308 -25.984 1.00 90.56 82 LEU A O 1
ATOM 653 N N . ASN A 1 83 ? 25.462 -5.477 -27.741 1.00 92.94 83 ASN A N 1
ATOM 654 C CA . ASN A 1 83 ? 26.546 -4.602 -28.197 1.00 92.94 83 ASN A CA 1
ATOM 655 C C . ASN A 1 83 ? 26.643 -3.331 -27.314 1.00 92.94 83 ASN A C 1
ATOM 657 O O . ASN A 1 83 ? 25.792 -3.091 -26.452 1.00 92.94 83 ASN A O 1
ATOM 661 N N . SER A 1 84 ? 27.701 -2.528 -27.463 1.00 90.94 84 SER A N 1
ATOM 662 C CA . SER A 1 84 ? 27.900 -1.338 -26.613 1.00 90.94 84 SER A CA 1
ATOM 663 C C . SER A 1 84 ? 26.749 -0.330 -26.736 1.00 90.94 84 SER A C 1
ATOM 665 O O . SER A 1 84 ? 26.252 0.157 -25.725 1.00 90.94 84 SER A O 1
ATOM 667 N N . GLU A 1 85 ? 26.256 -0.099 -27.954 1.00 92.50 85 GLU A N 1
ATOM 668 C CA . GLU A 1 85 ? 25.146 0.822 -28.234 1.00 92.50 85 GLU A CA 1
ATOM 669 C C . GLU A 1 85 ? 23.813 0.343 -27.619 1.00 92.50 85 GLU A C 1
ATOM 671 O O . GLU A 1 85 ? 23.052 1.117 -27.043 1.00 92.50 85 GLU A O 1
ATOM 676 N N . GLU A 1 86 ? 23.525 -0.954 -27.692 1.00 92.12 86 GLU A N 1
ATOM 677 C CA . GLU A 1 86 ? 22.360 -1.603 -27.089 1.00 92.12 86 GLU A CA 1
ATOM 678 C C . GLU A 1 86 ? 22.416 -1.537 -25.563 1.00 92.12 86 GLU A C 1
ATOM 680 O O . GLU A 1 86 ? 21.377 -1.364 -24.924 1.00 92.12 86 GLU A O 1
ATOM 685 N N . ASN A 1 87 ? 23.606 -1.653 -24.965 1.00 91.88 87 ASN A N 1
ATOM 686 C CA . ASN A 1 87 ? 23.771 -1.481 -23.523 1.00 91.88 87 ASN A CA 1
ATOM 687 C C . ASN A 1 87 ? 23.474 -0.037 -23.097 1.00 91.88 87 ASN A C 1
ATOM 689 O O . ASN A 1 87 ? 22.755 0.155 -22.118 1.00 91.88 87 ASN A O 1
ATOM 693 N N . GLU A 1 88 ? 23.936 0.970 -23.840 1.00 92.00 88 GLU A N 1
ATOM 694 C CA . GLU A 1 88 ? 23.584 2.372 -23.571 1.00 92.00 88 GLU A CA 1
ATOM 695 C C . GLU A 1 88 ? 22.076 2.613 -23.718 1.00 92.00 88 GLU A C 1
ATOM 697 O O . GLU A 1 88 ? 21.432 3.135 -22.803 1.00 92.00 88 GLU A O 1
ATOM 702 N N . LYS A 1 89 ? 21.466 2.124 -24.808 1.00 93.94 89 LYS A N 1
ATOM 703 C CA . LYS A 1 89 ? 20.008 2.197 -25.012 1.00 93.94 89 LYS A CA 1
ATOM 704 C C . LYS A 1 89 ? 19.231 1.496 -23.902 1.00 93.94 89 LYS A C 1
ATOM 706 O O . LYS A 1 89 ? 18.171 1.981 -23.496 1.00 93.94 89 LYS A O 1
ATOM 711 N N . LEU A 1 90 ? 19.731 0.372 -23.388 1.00 93.38 90 LEU A N 1
ATOM 712 C CA . LEU A 1 90 ? 19.123 -0.342 -22.267 1.00 93.38 90 LEU A CA 1
ATOM 713 C C . LEU A 1 90 ? 19.150 0.501 -20.992 1.00 93.38 90 LEU A C 1
ATOM 715 O O . LEU A 1 90 ? 18.137 0.551 -20.292 1.00 93.38 90 LEU A O 1
ATOM 719 N N . ILE A 1 91 ? 20.273 1.163 -20.698 1.00 92.88 91 ILE A N 1
ATOM 720 C CA . ILE A 1 91 ? 20.407 2.059 -19.542 1.00 92.88 91 ILE A CA 1
ATOM 721 C C . ILE A 1 91 ? 19.357 3.168 -19.638 1.00 92.88 91 ILE A C 1
ATOM 723 O O . ILE A 1 91 ? 18.512 3.285 -18.747 1.00 92.88 91 ILE A O 1
ATOM 727 N N . THR A 1 92 ? 19.315 3.893 -20.760 1.00 93.06 92 THR A N 1
ATOM 728 C CA . THR A 1 92 ? 18.328 4.961 -20.984 1.00 93.06 92 THR A CA 1
ATOM 729 C C . THR A 1 92 ? 16.891 4.439 -20.890 1.00 93.06 92 THR A C 1
ATOM 731 O O . THR A 1 92 ? 16.036 5.056 -20.253 1.00 93.06 92 THR A O 1
ATOM 734 N N . SER A 1 93 ? 16.605 3.269 -21.464 1.00 93.69 93 SER A N 1
ATOM 735 C CA . SER A 1 93 ? 15.267 2.663 -21.431 1.00 93.69 93 SER A CA 1
ATOM 736 C C . SER A 1 93 ? 14.836 2.280 -20.013 1.00 93.69 93 SER A C 1
ATOM 738 O O . SER A 1 93 ? 13.681 2.491 -19.626 1.00 93.69 93 SER A O 1
ATOM 740 N N . LEU A 1 94 ? 15.753 1.744 -19.203 1.00 93.38 94 LEU A N 1
ATOM 741 C CA . LEU A 1 94 ? 15.491 1.424 -17.800 1.00 93.38 94 LEU A CA 1
ATOM 742 C C . LEU A 1 94 ? 15.241 2.689 -16.974 1.00 93.38 94 LEU A C 1
ATOM 744 O O . LEU A 1 94 ? 14.290 2.707 -16.187 1.00 93.38 94 LEU A O 1
ATOM 748 N N . GLU A 1 95 ? 16.020 3.749 -17.187 1.00 92.19 95 GLU A N 1
ATOM 749 C CA . GLU A 1 95 ? 15.818 5.047 -16.535 1.00 92.19 95 GLU A CA 1
ATOM 750 C C . GLU A 1 95 ? 14.466 5.668 -16.896 1.00 92.19 95 GLU A C 1
ATOM 752 O O . GLU A 1 95 ? 13.707 6.078 -16.011 1.00 92.19 95 GLU A O 1
ATOM 757 N N . MET A 1 96 ? 14.117 5.694 -18.185 1.00 91.94 96 MET A N 1
ATOM 758 C CA . MET A 1 96 ? 12.833 6.219 -18.659 1.00 91.94 96 MET A CA 1
ATOM 759 C C . MET A 1 96 ? 11.662 5.441 -18.065 1.00 91.94 96 MET A C 1
ATOM 761 O O . MET A 1 96 ? 10.691 6.031 -17.585 1.00 91.94 96 MET A O 1
ATOM 765 N N . ARG A 1 97 ? 11.779 4.115 -17.985 1.00 90.94 97 ARG A N 1
ATOM 766 C CA . ARG A 1 97 ? 10.781 3.267 -17.330 1.00 90.94 97 ARG A CA 1
ATOM 767 C C . ARG A 1 97 ? 10.622 3.588 -15.841 1.00 90.94 97 ARG A C 1
ATOM 769 O O . ARG A 1 97 ? 9.511 3.537 -15.312 1.00 90.94 97 ARG A O 1
ATOM 776 N N . GLU A 1 98 ? 11.704 3.919 -15.140 1.00 90.25 98 GLU A N 1
ATOM 777 C CA . GLU A 1 98 ? 11.635 4.353 -13.740 1.00 90.25 98 GLU A CA 1
ATOM 778 C C . GLU A 1 98 ? 11.015 5.733 -13.568 1.00 90.25 98 GLU A C 1
ATOM 780 O O . GLU A 1 98 ? 10.260 5.941 -12.615 1.00 90.25 98 GLU A O 1
ATOM 785 N N . ARG A 1 99 ? 11.291 6.664 -14.484 1.00 90.00 99 ARG A N 1
ATOM 786 C CA . ARG A 1 99 ? 10.636 7.978 -14.507 1.00 90.00 99 ARG A CA 1
ATOM 787 C C . ARG A 1 99 ? 9.131 7.833 -14.704 1.00 90.00 99 ARG A C 1
ATOM 789 O O . ARG A 1 99 ? 8.376 8.399 -13.922 1.00 90.00 99 ARG A O 1
ATOM 796 N N . VAL A 1 100 ? 8.692 7.003 -15.653 1.00 91.00 100 VAL A N 1
ATOM 797 C CA . VAL A 1 100 ? 7.261 6.716 -15.864 1.00 91.00 100 VAL A CA 1
ATOM 798 C C . VAL A 1 100 ? 6.633 6.103 -14.617 1.00 91.00 100 VAL A C 1
ATOM 800 O O . VAL A 1 100 ? 5.567 6.536 -14.187 1.00 91.00 100 VAL A O 1
ATOM 803 N N . LYS A 1 101 ? 7.300 5.132 -13.982 1.00 89.62 101 LYS A N 1
ATOM 804 C CA . LYS A 1 101 ? 6.786 4.524 -12.749 1.00 89.62 101 LYS A CA 1
ATOM 805 C C . LYS A 1 101 ? 6.620 5.558 -11.630 1.00 89.62 101 LYS A C 1
ATOM 807 O O . LYS A 1 101 ? 5.577 5.571 -10.982 1.00 89.62 101 LYS A O 1
ATOM 812 N N . ARG A 1 102 ? 7.621 6.419 -11.418 1.00 90.06 102 ARG A N 1
ATOM 813 C CA . ARG A 1 102 ? 7.547 7.515 -10.439 1.00 90.06 102 ARG A CA 1
ATOM 814 C C . ARG A 1 102 ? 6.410 8.475 -10.765 1.00 90.06 102 ARG A C 1
ATOM 816 O O . ARG A 1 102 ? 5.613 8.761 -9.888 1.00 90.06 102 ARG A O 1
ATOM 823 N N . TYR A 1 103 ? 6.274 8.867 -12.028 1.00 91.56 103 TYR A N 1
ATOM 824 C CA . TYR A 1 103 ? 5.198 9.743 -12.483 1.00 91.56 103 TYR A CA 1
ATOM 825 C C . TYR A 1 103 ? 3.803 9.163 -12.209 1.00 91.56 103 TYR A C 1
ATOM 827 O O . TYR A 1 103 ? 2.933 9.868 -11.705 1.00 91.56 103 TYR A O 1
ATOM 835 N N . VAL A 1 104 ? 3.583 7.874 -12.487 1.00 90.62 104 VAL A N 1
ATOM 836 C CA . VAL A 1 104 ? 2.305 7.203 -12.189 1.00 90.62 104 VAL A CA 1
ATOM 837 C C . VAL A 1 104 ? 2.034 7.182 -10.683 1.00 90.62 104 VAL A C 1
ATOM 839 O O . VAL A 1 104 ? 0.914 7.467 -10.258 1.00 90.62 104 VAL A O 1
ATOM 842 N N . GLU A 1 105 ? 3.050 6.877 -9.871 1.00 91.00 105 GLU A N 1
ATOM 843 C CA . GLU A 1 105 ? 2.924 6.905 -8.412 1.00 91.00 105 GLU A CA 1
ATOM 844 C C . GLU A 1 105 ? 2.621 8.319 -7.897 1.00 91.00 105 GLU A C 1
ATOM 846 O O . GLU A 1 105 ? 1.680 8.486 -7.126 1.00 91.00 105 GLU A O 1
ATOM 851 N N . ASP A 1 106 ? 3.351 9.338 -8.346 1.00 91.62 106 ASP A N 1
ATOM 852 C CA . ASP A 1 106 ? 3.145 10.729 -7.933 1.00 91.62 106 ASP A CA 1
ATOM 853 C C . ASP A 1 106 ? 1.785 11.271 -8.392 1.00 91.62 106 ASP A C 1
ATOM 855 O O . ASP A 1 106 ? 1.117 11.975 -7.634 1.00 91.62 106 ASP A O 1
ATOM 859 N N . ASN A 1 107 ? 1.310 10.885 -9.580 1.00 94.00 107 ASN A N 1
ATOM 860 C CA . ASN A 1 107 ? -0.035 11.225 -10.044 1.00 94.00 107 ASN A CA 1
ATOM 861 C C . ASN A 1 107 ? -1.113 10.613 -9.135 1.00 94.00 107 ASN A C 1
ATOM 863 O O . ASN A 1 107 ? -2.080 11.285 -8.777 1.00 94.00 107 ASN A O 1
ATOM 867 N N . LEU A 1 108 ? -0.933 9.360 -8.698 1.00 94.31 108 LEU A N 1
ATOM 868 C CA . LEU A 1 108 ? -1.834 8.739 -7.728 1.00 94.31 108 LEU A CA 1
ATOM 869 C C . LEU A 1 108 ? -1.802 9.476 -6.382 1.00 94.31 108 LEU A C 1
ATOM 871 O O . LEU A 1 108 ? -2.861 9.761 -5.826 1.00 94.31 108 LEU A O 1
ATOM 875 N N . LEU A 1 109 ? -0.612 9.830 -5.877 1.00 94.75 109 LEU A N 1
ATOM 876 C CA . LEU A 1 109 ? -0.479 10.619 -4.646 1.00 94.75 109 LEU A CA 1
ATOM 877 C C . LEU A 1 109 ? -1.215 11.955 -4.766 1.00 94.75 109 LEU A C 1
ATOM 879 O O . LEU A 1 109 ? -1.962 12.317 -3.863 1.00 94.75 109 LEU A O 1
ATOM 883 N N . ARG A 1 110 ? -1.053 12.657 -5.891 1.00 94.12 110 ARG A N 1
ATOM 884 C CA . ARG A 1 110 ? -1.717 13.937 -6.154 1.00 94.12 110 ARG A CA 1
ATOM 885 C C . ARG A 1 110 ? -3.237 13.799 -6.174 1.00 94.12 110 ARG A C 1
ATOM 887 O O . ARG A 1 110 ? -3.919 14.598 -5.541 1.00 94.12 110 ARG A O 1
ATOM 894 N N . LYS A 1 111 ? -3.774 12.782 -6.855 1.00 94.44 111 LYS A N 1
ATOM 895 C CA . LYS A 1 111 ? -5.223 12.523 -6.907 1.00 94.44 111 LYS A CA 1
ATOM 896 C C . LYS A 1 111 ? -5.800 12.211 -5.527 1.00 94.44 111 LYS A C 1
ATOM 898 O O . LYS A 1 111 ? -6.810 12.792 -5.141 1.00 94.44 111 LYS A O 1
ATOM 903 N N . VAL A 1 112 ? -5.137 11.337 -4.767 1.00 94.62 112 VAL A N 1
ATOM 904 C CA . VAL A 1 112 ? -5.547 10.996 -3.394 1.00 94.62 112 VAL A CA 1
ATOM 905 C C . VAL A 1 112 ? -5.484 12.228 -2.493 1.00 94.62 112 VAL A C 1
ATOM 907 O O . VAL A 1 112 ? -6.432 12.500 -1.763 1.00 94.62 112 VAL A O 1
ATOM 910 N N . ALA A 1 113 ? -4.405 13.005 -2.574 1.00 93.88 113 ALA A N 1
ATOM 911 C CA . ALA A 1 113 ? -4.255 14.238 -1.813 1.00 93.88 113 ALA A CA 1
ATOM 912 C C . ALA A 1 113 ? -5.332 15.275 -2.163 1.00 93.88 113 ALA A C 1
ATOM 914 O O . ALA A 1 113 ? -5.902 15.874 -1.258 1.00 93.88 113 ALA A O 1
ATOM 915 N N . GLY A 1 114 ? -5.667 15.442 -3.446 1.00 93.75 114 GLY A N 1
ATOM 916 C CA . GLY A 1 114 ? -6.743 16.333 -3.885 1.00 93.75 114 GLY A CA 1
ATOM 917 C C . GLY A 1 114 ? -8.098 15.963 -3.277 1.00 93.75 114 GLY A C 1
ATOM 918 O O . GLY A 1 114 ? -8.816 16.835 -2.793 1.00 93.75 114 GLY A O 1
ATOM 919 N N . ILE A 1 115 ? -8.418 14.667 -3.211 1.00 93.62 115 ILE A N 1
ATOM 920 C CA . ILE A 1 115 ? -9.639 14.202 -2.539 1.00 93.62 115 ILE A CA 1
ATOM 921 C C . ILE A 1 115 ? -9.590 14.523 -1.040 1.00 93.62 115 ILE A C 1
ATOM 923 O O . ILE A 1 115 ? -10.542 15.086 -0.512 1.00 93.62 115 ILE A O 1
ATOM 927 N N . LEU A 1 116 ? -8.467 14.254 -0.367 1.00 93.00 116 LEU A N 1
ATOM 928 C CA . LEU A 1 116 ? -8.301 14.538 1.067 1.00 93.00 116 LEU A CA 1
ATOM 929 C C . LEU A 1 116 ? -8.321 16.037 1.406 1.00 93.00 116 LEU A C 1
ATOM 931 O O . LEU A 1 116 ? -8.655 16.412 2.529 1.00 93.00 116 LEU A O 1
ATOM 935 N N . ILE A 1 117 ? -7.956 16.906 0.465 1.00 93.06 117 ILE A N 1
ATOM 936 C CA . ILE A 1 117 ? -8.060 18.362 0.622 1.00 93.06 117 ILE A CA 1
ATOM 937 C C . ILE A 1 117 ? -9.524 18.812 0.603 1.00 93.06 117 ILE A C 1
ATOM 939 O O . ILE A 1 117 ? -9.895 19.719 1.356 1.00 93.06 117 ILE A O 1
ATOM 943 N N . ASN A 1 118 ? -10.338 18.195 -0.254 1.00 91.62 118 ASN A N 1
ATOM 944 C CA . ASN A 1 118 ? -11.746 18.543 -0.425 1.00 91.62 118 ASN A CA 1
ATOM 945 C C . ASN A 1 118 ? -12.628 17.904 0.652 1.00 91.62 118 ASN A C 1
ATOM 947 O O . ASN A 1 118 ? -13.478 18.582 1.221 1.00 91.62 118 ASN A O 1
ATOM 951 N N . ASP A 1 119 ? -12.393 16.631 0.962 1.00 92.38 119 ASP A N 1
ATOM 952 C CA . ASP A 1 119 ? -13.140 15.869 1.957 1.00 92.38 119 ASP A CA 1
ATOM 953 C C . ASP A 1 119 ? -12.218 14.869 2.670 1.00 92.38 119 ASP A C 1
ATOM 955 O O . ASP A 1 119 ? -11.977 13.737 2.239 1.00 92.38 119 ASP A O 1
ATOM 959 N N . TYR A 1 120 ? -11.673 15.308 3.803 1.00 90.19 120 TYR A N 1
ATOM 960 C CA . TYR A 1 120 ? -10.696 14.535 4.564 1.00 90.19 120 TYR A CA 1
ATOM 961 C C . TYR A 1 120 ? -11.309 13.378 5.361 1.00 90.19 120 TYR A C 1
ATOM 963 O O . TYR A 1 120 ? -10.558 12.528 5.852 1.00 90.19 120 TYR A O 1
ATOM 971 N N . MET A 1 121 ? -12.640 13.317 5.489 1.00 90.19 121 MET A N 1
ATOM 972 C CA . MET A 1 121 ? -13.342 12.264 6.229 1.00 90.19 121 MET A CA 1
ATOM 973 C C . MET A 1 121 ? -13.687 11.051 5.360 1.00 90.19 121 MET A C 1
ATOM 975 O O . MET A 1 121 ? -14.053 10.010 5.909 1.00 90.19 121 MET A O 1
ATOM 979 N N . GLN A 1 122 ? -13.501 11.125 4.035 1.00 91.62 122 GLN A N 1
ATOM 980 C CA . GLN A 1 122 ? -13.729 9.977 3.154 1.00 91.62 122 GLN A CA 1
ATOM 981 C C . GLN A 1 122 ? -12.897 8.767 3.565 1.00 91.62 122 GLN A C 1
ATOM 983 O O . GLN A 1 122 ? -11.684 8.842 3.822 1.00 91.62 122 GLN A O 1
ATOM 988 N N . SER A 1 123 ? -13.552 7.611 3.603 1.00 91.31 123 SER A N 1
ATOM 989 C CA . SER A 1 123 ? -12.875 6.343 3.839 1.00 91.31 123 SER A CA 1
ATOM 990 C C . SER A 1 123 ? -11.936 6.016 2.676 1.00 91.31 123 SER A C 1
ATOM 992 O O . SER A 1 123 ? -12.180 6.380 1.528 1.00 91.31 123 SER A O 1
ATOM 994 N N . LEU A 1 124 ? -10.853 5.285 2.953 1.00 92.06 124 LEU A N 1
ATOM 995 C CA . LEU A 1 124 ? -9.908 4.890 1.902 1.00 92.06 124 LEU A CA 1
ATOM 996 C C . LEU A 1 124 ? -10.562 3.999 0.831 1.00 92.06 124 LEU A C 1
ATOM 998 O O . LEU A 1 124 ? -10.109 3.998 -0.309 1.00 92.06 124 LEU A O 1
ATOM 1002 N N . ASN A 1 125 ? -11.633 3.280 1.183 1.00 92.62 125 ASN A N 1
ATOM 1003 C CA . ASN A 1 125 ? -12.412 2.473 0.244 1.00 92.62 125 ASN A CA 1
ATOM 1004 C C . ASN A 1 125 ? -13.231 3.352 -0.707 1.00 92.62 125 ASN A C 1
ATOM 1006 O O . ASN A 1 125 ? -13.175 3.136 -1.910 1.00 92.62 125 ASN A O 1
ATOM 1010 N N . GLN A 1 126 ? -13.888 4.397 -0.197 1.00 93.69 126 GLN A N 1
ATOM 1011 C CA . GLN A 1 126 ? -14.593 5.371 -1.040 1.00 93.69 126 GLN A CA 1
ATOM 1012 C C . GLN A 1 126 ? -13.630 6.093 -1.989 1.00 93.69 126 GLN A C 1
ATOM 1014 O O . GLN A 1 126 ? -13.926 6.270 -3.164 1.00 93.69 126 GLN A O 1
ATOM 1019 N N . ILE A 1 127 ? -12.432 6.453 -1.514 1.00 93.44 127 ILE A N 1
ATOM 1020 C CA . ILE A 1 127 ? -11.391 7.039 -2.374 1.00 93.44 127 ILE A CA 1
ATOM 1021 C C . ILE A 1 127 ? -10.959 6.047 -3.466 1.00 93.44 127 ILE A C 1
ATOM 1023 O O . ILE A 1 127 ? -10.723 6.445 -4.606 1.00 93.44 127 ILE A O 1
ATOM 1027 N N . ALA A 1 128 ? -10.855 4.759 -3.132 1.00 94.38 128 ALA A N 1
ATOM 1028 C CA . ALA A 1 128 ? -10.511 3.708 -4.087 1.00 94.38 128 ALA A CA 1
ATOM 1029 C C . ALA A 1 128 ? -11.583 3.540 -5.170 1.00 94.38 128 ALA A C 1
ATOM 1031 O O . ALA A 1 128 ? -11.239 3.463 -6.348 1.00 94.38 128 ALA A O 1
ATOM 1032 N N . GLU A 1 129 ? -12.859 3.567 -4.787 1.00 93.94 129 GLU A N 1
ATOM 1033 C CA . GLU A 1 129 ? -13.996 3.555 -5.713 1.00 93.94 129 GLU A CA 1
ATOM 1034 C C . GLU A 1 129 ? -13.985 4.791 -6.622 1.00 93.94 129 GLU A C 1
ATOM 1036 O O . GLU A 1 129 ? -14.007 4.651 -7.844 1.00 93.94 129 GLU A O 1
ATOM 1041 N N . ASN A 1 130 ? -13.817 5.988 -6.048 1.00 92.94 130 ASN A N 1
ATOM 1042 C CA . ASN A 1 130 ? -13.770 7.252 -6.793 1.00 92.94 130 ASN A CA 1
ATOM 1043 C C . ASN A 1 130 ? -12.642 7.292 -7.834 1.00 92.94 130 ASN A C 1
ATOM 1045 O O . ASN A 1 130 ? -12.794 7.880 -8.903 1.00 92.94 130 ASN A O 1
ATOM 1049 N N . LEU A 1 131 ? -11.494 6.685 -7.524 1.00 93.38 131 LEU A N 1
ATOM 1050 C CA . LEU A 1 131 ? -10.334 6.649 -8.415 1.00 93.38 131 LEU A CA 1
ATOM 1051 C C . LEU A 1 131 ? -10.286 5.405 -9.311 1.00 93.38 131 LEU A C 1
ATOM 1053 O O . LEU A 1 131 ? -9.361 5.298 -10.115 1.00 93.38 131 LEU A O 1
ATOM 1057 N N . CYS A 1 132 ? -11.253 4.486 -9.192 1.00 92.44 132 CYS A N 1
ATOM 1058 C CA . CYS A 1 132 ? -11.234 3.174 -9.851 1.00 92.44 132 CYS A CA 1
ATOM 1059 C C . CYS A 1 132 ? -9.918 2.408 -9.602 1.00 92.44 132 CYS A C 1
ATOM 1061 O O . CYS A 1 132 ? -9.380 1.735 -10.482 1.00 92.44 132 CYS A O 1
ATOM 1063 N N . GLU A 1 133 ? -9.382 2.523 -8.388 1.00 93.81 133 GLU A N 1
ATOM 1064 C CA . GLU A 1 133 ? -8.093 1.968 -7.979 1.00 93.81 133 GLU A CA 1
ATOM 1065 C C . GLU A 1 133 ? -8.263 0.891 -6.909 1.00 93.81 133 GLU A C 1
ATOM 1067 O O . GLU A 1 133 ? -9.260 0.822 -6.194 1.00 93.81 133 GLU A O 1
ATOM 1072 N N . LYS A 1 134 ? -7.255 0.029 -6.750 1.00 93.56 134 LYS A N 1
ATOM 1073 C CA . LYS A 1 134 ? -7.311 -1.001 -5.701 1.00 93.56 134 LYS A CA 1
ATOM 1074 C C . LYS A 1 134 ? -7.185 -0.352 -4.311 1.00 93.56 134 LYS A C 1
ATOM 1076 O O . LYS A 1 134 ? -6.248 0.426 -4.112 1.00 93.56 134 LYS A O 1
ATOM 1081 N N . PRO A 1 135 ? -7.982 -0.753 -3.298 1.00 93.00 135 PRO A N 1
ATOM 1082 C CA . PRO A 1 135 ? -7.891 -0.197 -1.939 1.00 93.00 135 PRO A CA 1
ATOM 1083 C C . PRO A 1 135 ? -6.482 -0.264 -1.329 1.00 93.00 135 PRO A C 1
ATOM 1085 O O . PRO A 1 135 ? -6.044 0.639 -0.614 1.00 93.00 135 PRO A O 1
ATOM 1088 N N . LEU A 1 136 ? -5.717 -1.306 -1.675 1.00 94.00 136 LEU A N 1
ATOM 1089 C CA . LEU A 1 136 ? -4.325 -1.467 -1.252 1.00 94.00 136 LEU A CA 1
ATOM 1090 C C . LEU A 1 136 ? -3.402 -0.382 -1.834 1.00 94.00 136 LEU A C 1
ATOM 1092 O O . LEU A 1 136 ? -2.491 0.078 -1.144 1.00 94.00 136 LEU A O 1
ATOM 1096 N N . ASN A 1 137 ? -3.628 0.032 -3.086 1.00 93.62 137 ASN A N 1
ATOM 1097 C CA . ASN A 1 137 ? -2.868 1.109 -3.723 1.00 93.62 137 ASN A CA 1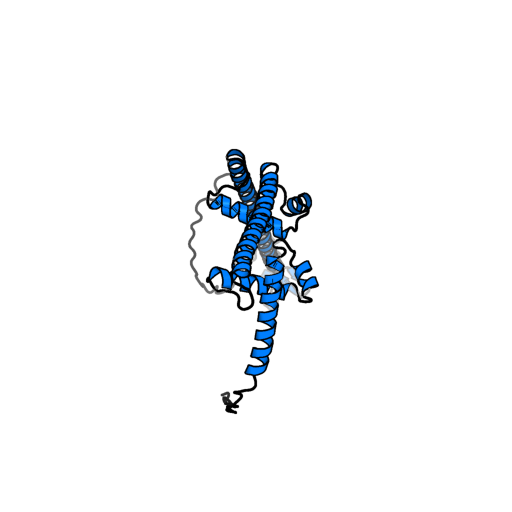
ATOM 1098 C C . ASN A 1 137 ? -3.157 2.440 -3.029 1.00 93.62 137 ASN A C 1
ATOM 1100 O O . ASN A 1 137 ? -2.219 3.164 -2.704 1.00 93.62 137 ASN A O 1
ATOM 1104 N N . ILE A 1 138 ? -4.427 2.712 -2.716 1.00 95.88 138 ILE A N 1
ATOM 1105 C CA . ILE A 1 138 ? -4.834 3.919 -1.985 1.00 95.88 138 ILE A CA 1
ATOM 1106 C C . ILE A 1 138 ? -4.262 3.935 -0.571 1.00 95.88 138 ILE A C 1
ATOM 1108 O O . ILE A 1 138 ? -3.715 4.944 -0.143 1.00 95.88 138 ILE A O 1
ATOM 1112 N N . SER A 1 139 ? -4.293 2.806 0.135 1.00 94.94 139 SER A N 1
ATOM 1113 C CA . SER A 1 139 ? -3.702 2.691 1.474 1.00 94.94 139 SER A CA 1
ATOM 1114 C C . SER A 1 139 ? -2.198 2.976 1.464 1.00 94.94 139 SER A C 1
ATOM 1116 O O . SER A 1 139 ? -1.685 3.697 2.318 1.00 94.94 139 SER A O 1
ATOM 1118 N N . ARG A 1 140 ? -1.479 2.458 0.459 1.00 94.94 140 ARG A N 1
ATOM 1119 C CA . ARG A 1 140 ? -0.050 2.750 0.261 1.00 94.94 140 ARG A CA 1
ATOM 1120 C C . ARG A 1 140 ? 0.194 4.211 -0.112 1.00 94.94 140 ARG A C 1
ATOM 1122 O O . ARG A 1 140 ? 1.159 4.793 0.373 1.00 94.94 140 ARG A O 1
ATOM 1129 N N . ALA A 1 141 ? -0.657 4.790 -0.957 1.00 94.56 141 ALA A N 1
ATOM 1130 C CA . ALA A 1 141 ? -0.585 6.194 -1.346 1.00 94.56 141 ALA A CA 1
ATOM 1131 C C . ALA A 1 141 ? -0.814 7.115 -0.140 1.00 94.56 141 ALA A C 1
ATOM 1133 O O . ALA A 1 141 ? 0.005 7.990 0.116 1.00 94.56 141 ALA A O 1
ATOM 1134 N N . TYR A 1 142 ? -1.853 6.856 0.655 1.00 94.31 142 TYR A N 1
ATOM 1135 C CA . TYR A 1 142 ? -2.140 7.577 1.895 1.00 94.31 142 TYR A CA 1
ATOM 1136 C C . TYR A 1 142 ? -0.969 7.506 2.875 1.00 94.31 142 TYR A C 1
ATOM 1138 O O . TYR A 1 142 ? -0.538 8.534 3.388 1.00 94.31 142 TYR A O 1
ATOM 1146 N N . LYS A 1 143 ? -0.393 6.311 3.077 1.00 95.12 143 LYS A N 1
ATOM 1147 C CA . LYS A 1 143 ? 0.797 6.153 3.921 1.00 95.12 143 LYS A CA 1
ATOM 1148 C C . LYS A 1 143 ? 1.967 7.002 3.419 1.00 95.12 143 LYS A C 1
ATOM 1150 O O . LYS A 1 143 ? 2.549 7.736 4.198 1.00 95.12 143 LYS A O 1
ATOM 1155 N N . LYS A 1 144 ? 2.266 6.967 2.117 1.00 94.62 144 LYS A N 1
ATOM 1156 C CA . LYS A 1 144 ? 3.325 7.803 1.526 1.00 94.62 144 LYS A CA 1
ATOM 1157 C C . LYS A 1 144 ? 3.046 9.300 1.662 1.00 94.62 144 LYS A C 1
ATOM 1159 O O . LYS A 1 144 ? 3.989 10.065 1.823 1.00 94.62 144 LYS A O 1
ATOM 1164 N N . ILE A 1 145 ? 1.784 9.724 1.554 1.00 93.56 145 ILE A N 1
ATOM 1165 C CA . ILE A 1 145 ? 1.395 11.116 1.807 1.00 93.56 145 ILE A CA 1
ATOM 1166 C C . ILE A 1 145 ? 1.736 11.456 3.251 1.00 93.56 145 ILE A C 1
ATOM 1168 O O . ILE A 1 145 ? 2.479 12.402 3.464 1.00 93.56 145 ILE A O 1
ATOM 1172 N N . LYS A 1 146 ? 1.281 10.649 4.214 1.00 93.31 146 LYS A N 1
ATOM 1173 C CA . LYS A 1 146 ? 1.601 10.840 5.629 1.00 93.31 146 LYS A CA 1
ATOM 1174 C C . LYS A 1 146 ? 3.110 10.929 5.867 1.00 93.31 146 LYS A C 1
ATOM 1176 O O . LYS A 1 146 ? 3.564 11.933 6.394 1.00 93.31 146 LYS A O 1
ATOM 1181 N N . ASP A 1 147 ? 3.876 9.953 5.385 1.00 93.25 147 ASP A N 1
ATOM 1182 C CA . ASP A 1 147 ? 5.333 9.918 5.550 1.00 93.25 147 ASP A CA 1
ATOM 1183 C C . ASP A 1 147 ? 5.997 11.192 4.974 1.00 93.25 147 ASP A C 1
ATOM 1185 O O . ASP A 1 147 ? 6.915 11.749 5.572 1.00 93.25 147 ASP A O 1
ATOM 1189 N N . LYS A 1 148 ? 5.515 11.698 3.825 1.00 90.88 148 LYS A N 1
ATOM 1190 C CA . LYS A 1 148 ? 5.993 12.965 3.240 1.00 90.88 148 LYS A CA 1
ATOM 1191 C C . LYS A 1 148 ? 5.596 14.182 4.078 1.00 90.88 148 LYS A C 1
ATOM 1193 O O . LYS A 1 148 ? 6.379 15.122 4.180 1.00 90.88 148 LYS A O 1
ATOM 1198 N N . LEU A 1 149 ? 4.399 14.187 4.660 1.00 90.31 149 LEU A N 1
ATOM 1199 C CA . LEU A 1 149 ? 3.948 15.273 5.525 1.00 90.31 149 LEU A CA 1
ATOM 1200 C C . LEU A 1 149 ? 4.753 15.308 6.830 1.00 90.31 149 LEU A C 1
ATOM 1202 O O . LEU A 1 149 ? 5.221 16.382 7.206 1.00 90.31 149 LEU A O 1
ATOM 1206 N N . ASP A 1 150 ? 4.992 14.155 7.450 1.00 88.62 150 ASP A N 1
ATOM 1207 C CA . ASP A 1 150 ? 5.811 14.023 8.661 1.00 88.62 150 ASP A CA 1
ATOM 1208 C C . ASP A 1 150 ? 7.261 14.475 8.403 1.00 88.62 150 ASP A C 1
ATOM 1210 O O . ASP A 1 150 ? 7.864 15.143 9.235 1.00 88.62 150 ASP A O 1
ATOM 1214 N N . ALA A 1 151 ? 7.799 14.195 7.211 1.00 89.19 151 ALA A N 1
ATOM 1215 C CA . ALA A 1 151 ? 9.129 14.634 6.777 1.00 89.19 151 ALA A CA 1
ATOM 1216 C C . ALA A 1 151 ? 9.182 16.075 6.220 1.00 89.19 151 ALA A C 1
ATOM 1218 O O . ALA A 1 151 ? 10.111 16.406 5.484 1.00 89.19 151 ALA A O 1
ATOM 1219 N N . GLU A 1 152 ? 8.158 16.903 6.462 1.00 84.56 152 GLU A N 1
ATOM 1220 C CA . GLU A 1 152 ? 8.057 18.294 5.969 1.00 84.56 152 GLU A CA 1
ATOM 1221 C C . GLU A 1 152 ? 8.196 18.464 4.441 1.00 84.56 152 GLU A C 1
ATOM 1223 O O . GLU A 1 152 ? 8.308 19.566 3.911 1.00 84.56 152 GLU A O 1
ATOM 1228 N N . SER A 1 153 ? 8.077 17.369 3.696 1.00 88.06 153 SER A N 1
ATOM 1229 C CA . SER A 1 153 ? 8.212 17.346 2.246 1.00 88.06 153 SER A CA 1
ATOM 1230 C C . SER A 1 153 ? 6.901 17.729 1.556 1.00 88.06 153 SER A C 1
ATOM 1232 O O . SER A 1 153 ? 5.800 17.430 2.031 1.00 88.06 153 SER A O 1
ATOM 1234 N N . LEU A 1 154 ? 7.007 18.383 0.399 1.00 87.88 154 LEU A N 1
ATOM 1235 C CA . LEU A 1 154 ? 5.849 18.764 -0.409 1.00 87.88 154 LEU A CA 1
ATOM 1236 C C . LEU A 1 154 ? 5.403 17.615 -1.322 1.00 87.88 154 LEU A C 1
ATOM 1238 O O . LEU A 1 154 ? 6.218 16.871 -1.880 1.00 87.88 154 LEU A O 1
ATOM 1242 N N . ILE A 1 155 ? 4.089 17.482 -1.513 1.00 87.88 155 ILE A N 1
ATOM 1243 C CA . ILE A 1 155 ? 3.546 16.616 -2.559 1.00 87.88 155 ILE A CA 1
ATOM 1244 C C . ILE A 1 155 ? 3.714 17.333 -3.901 1.00 87.88 155 ILE A C 1
ATOM 1246 O O . ILE A 1 155 ? 3.218 18.443 -4.098 1.00 87.88 155 ILE A O 1
ATOM 1250 N N . CYS A 1 156 ? 4.420 16.686 -4.829 1.00 84.19 156 CYS A N 1
ATOM 1251 C CA . CYS A 1 156 ? 4.669 17.233 -6.158 1.00 84.19 156 CYS A CA 1
ATOM 1252 C C . CYS A 1 156 ? 3.344 17.496 -6.900 1.00 84.19 156 CYS A C 1
ATOM 1254 O O . CYS A 1 156 ? 2.464 16.634 -6.946 1.00 84.19 156 CYS A O 1
ATOM 1256 N N . GLY A 1 157 ? 3.207 18.690 -7.485 1.00 83.69 157 GLY A N 1
ATOM 1257 C CA . GLY A 1 157 ? 2.025 19.096 -8.253 1.00 83.69 157 GLY A CA 1
ATOM 1258 C C . GLY A 1 157 ? 0.867 19.689 -7.439 1.00 83.69 157 GLY A C 1
ATOM 1259 O O . GLY A 1 157 ? -0.169 19.988 -8.029 1.00 83.69 157 GLY A O 1
ATOM 1260 N N . LEU A 1 158 ? 1.021 19.870 -6.124 1.00 89.19 158 LEU A N 1
ATOM 1261 C CA . LEU A 1 158 ? 0.119 20.683 -5.299 1.00 89.19 158 LEU A CA 1
ATOM 1262 C C . LEU A 1 158 ? 0.773 22.031 -4.980 1.00 89.19 158 LEU A C 1
ATOM 1264 O O . LEU A 1 158 ? 1.990 22.101 -4.801 1.00 89.19 158 LEU A O 1
ATOM 1268 N N . SER A 1 159 ? -0.032 23.086 -4.873 1.00 91.38 159 SER A N 1
ATOM 1269 C CA . SER A 1 159 ? 0.416 24.392 -4.383 1.00 91.38 159 SER A CA 1
ATOM 1270 C C . SER A 1 159 ? 0.825 24.326 -2.905 1.00 91.38 159 SER A C 1
ATOM 1272 O O . SER A 1 159 ? 0.460 23.405 -2.166 1.00 91.38 159 SER A O 1
ATOM 1274 N N . GLU A 1 160 ? 1.589 25.311 -2.434 1.00 89.50 160 GLU A N 1
ATOM 1275 C CA . GLU A 1 160 ? 1.983 25.388 -1.020 1.00 89.50 160 GLU A CA 1
ATOM 1276 C C . GLU A 1 160 ? 0.769 25.502 -0.089 1.00 89.50 160 GLU A C 1
ATOM 1278 O O . GLU A 1 160 ? 0.717 24.857 0.960 1.00 89.50 160 GLU A O 1
ATOM 1283 N N . GLN A 1 161 ? -0.247 26.262 -0.503 1.00 91.06 161 GLN A N 1
ATOM 1284 C CA . GLN A 1 161 ? -1.495 26.416 0.244 1.00 91.06 161 GLN A CA 1
ATOM 1285 C C . GLN A 1 161 ? -2.268 25.095 0.338 1.00 91.06 161 GLN A C 1
ATOM 1287 O O . GLN A 1 161 ? -2.730 24.726 1.419 1.00 91.06 161 GLN A O 1
ATOM 1292 N N . GLU A 1 162 ? -2.358 24.345 -0.762 1.00 91.44 162 GLU A N 1
ATOM 1293 C CA . GLU A 1 162 ? -2.970 23.012 -0.779 1.00 91.44 162 GLU A CA 1
ATOM 1294 C C . GLU A 1 162 ? -2.210 22.026 0.107 1.00 91.44 162 GLU A C 1
ATOM 1296 O O . GLU A 1 162 ? -2.831 21.288 0.869 1.00 91.44 162 GLU A O 1
ATOM 1301 N N . ASN A 1 163 ? -0.874 22.042 0.074 1.00 91.00 163 ASN A N 1
ATOM 1302 C CA . ASN A 1 163 ? -0.054 21.213 0.959 1.00 91.00 163 ASN A CA 1
ATOM 1303 C C . ASN A 1 163 ? -0.274 21.572 2.438 1.00 91.00 163 ASN A C 1
ATOM 1305 O O . ASN A 1 163 ? -0.376 20.677 3.279 1.00 91.00 163 ASN A O 1
ATOM 1309 N N . LYS A 1 164 ? -0.399 22.862 2.771 1.00 91.00 164 LYS A N 1
ATOM 1310 C CA . LYS A 1 164 ? -0.709 23.311 4.137 1.00 91.00 164 LYS A CA 1
ATOM 1311 C C . LYS A 1 164 ? -2.096 22.844 4.585 1.00 91.00 164 LYS A C 1
ATOM 1313 O O . LYS A 1 164 ? -2.232 22.312 5.686 1.00 91.00 164 LYS A O 1
ATOM 1318 N N . LYS A 1 165 ? -3.106 22.982 3.723 1.00 93.38 165 LYS A N 1
ATOM 1319 C CA . LYS A 1 165 ? -4.470 22.504 3.994 1.00 93.38 165 LYS A CA 1
ATOM 1320 C C . LYS A 1 165 ? -4.508 20.982 4.154 1.00 93.38 165 LYS A C 1
ATOM 1322 O O . LYS A 1 165 ? -5.116 20.481 5.093 1.00 93.38 165 LYS A O 1
ATOM 1327 N N . LEU A 1 166 ? -3.798 20.246 3.298 1.00 93.50 166 LEU A N 1
ATOM 1328 C CA . LEU A 1 166 ? -3.665 18.793 3.391 1.00 93.50 166 LEU A CA 1
ATOM 1329 C C . LEU A 1 166 ? -3.063 18.366 4.736 1.00 93.50 166 LEU A C 1
ATOM 1331 O O . LEU A 1 166 ? -3.589 17.454 5.365 1.00 93.50 166 LEU A O 1
ATOM 1335 N N . ARG A 1 167 ? -2.005 19.044 5.206 1.00 92.69 167 ARG A N 1
ATOM 1336 C CA . ARG A 1 167 ? -1.395 18.788 6.525 1.00 92.69 167 ARG A CA 1
ATOM 1337 C C . ARG A 1 167 ? -2.400 18.933 7.660 1.00 92.69 167 ARG A C 1
ATOM 1339 O O . ARG A 1 167 ? -2.512 18.034 8.489 1.00 92.69 167 ARG A O 1
ATOM 1346 N N . GLN A 1 168 ? -3.150 20.032 7.672 1.00 92.44 168 GLN A N 1
ATOM 1347 C CA . GLN A 1 168 ? -4.171 20.290 8.691 1.00 92.44 168 GLN A CA 1
ATOM 1348 C C . GLN A 1 168 ? -5.275 19.226 8.666 1.00 92.44 168 GLN A C 1
ATOM 1350 O O . GLN A 1 168 ? -5.595 18.646 9.701 1.00 92.44 168 GLN A O 1
ATOM 1355 N N . ASN A 1 169 ? -5.789 18.912 7.476 1.00 93.75 169 ASN A N 1
ATOM 1356 C CA . ASN A 1 169 ? -6.827 17.906 7.273 1.00 93.75 169 ASN A CA 1
ATOM 1357 C C . ASN A 1 169 ? -6.388 16.505 7.722 1.00 93.75 169 ASN A C 1
ATOM 1359 O O . ASN A 1 169 ? -7.144 15.799 8.390 1.00 93.75 169 ASN A O 1
ATOM 1363 N N . VAL A 1 170 ? -5.167 16.089 7.367 1.00 92.94 170 VAL A N 1
ATOM 1364 C CA . VAL A 1 170 ? -4.617 14.787 7.772 1.00 92.94 170 VAL A CA 1
ATOM 1365 C C . VAL A 1 170 ? -4.431 14.736 9.288 1.00 92.94 170 VAL A C 1
ATOM 1367 O O . VAL A 1 170 ? -4.870 13.772 9.910 1.00 92.94 170 VAL A O 1
ATOM 1370 N N . ALA A 1 171 ? -3.881 15.785 9.905 1.00 91.44 171 ALA A N 1
ATOM 1371 C CA . ALA A 1 171 ? -3.729 15.852 11.358 1.00 91.44 171 ALA A CA 1
ATOM 1372 C C . ALA A 1 171 ? -5.084 15.794 12.091 1.00 91.44 171 ALA A C 1
ATOM 1374 O O . ALA A 1 171 ? -5.241 15.050 13.062 1.00 91.44 171 ALA A O 1
ATOM 1375 N N . GLU A 1 172 ? -6.095 16.525 11.610 1.00 92.69 172 GLU A N 1
ATOM 1376 C CA . GLU A 1 172 ? -7.436 16.498 12.204 1.00 92.69 172 GLU A CA 1
ATOM 1377 C C . GLU A 1 172 ? -8.095 15.119 12.059 1.00 92.69 172 GLU A C 1
ATOM 1379 O O . GLU A 1 172 ? -8.679 14.600 13.018 1.00 92.69 172 GLU A O 1
ATOM 1384 N N . ARG A 1 173 ? -7.963 14.496 10.881 1.00 91.81 173 ARG A N 1
ATOM 1385 C CA . ARG A 1 173 ? -8.437 13.132 10.623 1.00 91.81 173 ARG A CA 1
ATOM 1386 C C . ARG A 1 173 ? -7.829 12.146 11.616 1.00 91.81 173 ARG A C 1
ATOM 1388 O O . ARG A 1 173 ? -8.548 11.324 12.182 1.00 91.81 173 ARG A O 1
ATOM 1395 N N . GLU A 1 174 ? -6.522 12.223 11.844 1.00 90.50 174 GLU A N 1
ATOM 1396 C CA . GLU A 1 174 ? -5.826 11.327 12.767 1.00 90.50 174 GLU A CA 1
ATOM 1397 C C . GLU A 1 174 ? -6.259 11.532 14.213 1.00 90.50 174 GLU A C 1
ATOM 1399 O O . GLU A 1 174 ? -6.541 10.549 14.900 1.00 90.50 174 GLU A O 1
ATOM 1404 N N . ARG A 1 175 ? -6.430 12.787 14.642 1.00 92.44 175 ARG A N 1
ATOM 1405 C CA . ARG A 1 175 ? -6.978 13.099 15.966 1.00 92.44 175 ARG A CA 1
ATOM 1406 C C . ARG A 1 175 ? -8.371 12.494 16.155 1.00 92.44 175 ARG A C 1
ATOM 1408 O O . ARG A 1 175 ? -8.634 11.872 17.177 1.00 92.44 175 ARG A O 1
ATOM 1415 N N . LYS A 1 176 ? -9.260 12.612 15.161 1.00 90.75 176 LYS A N 1
ATOM 1416 C CA . LYS A 1 176 ? -10.609 12.013 15.223 1.00 90.75 176 LYS A CA 1
ATOM 1417 C C . LYS A 1 176 ? -10.560 10.488 15.294 1.00 90.75 176 LYS A C 1
ATOM 1419 O O . LYS A 1 176 ? -11.284 9.891 16.086 1.00 90.75 176 LYS A O 1
ATOM 1424 N N . ILE A 1 177 ? -9.693 9.860 14.499 1.00 89.75 177 ILE A N 1
ATOM 1425 C CA . ILE A 1 177 ? -9.500 8.404 14.532 1.00 89.75 177 ILE A CA 1
ATOM 1426 C C . ILE A 1 177 ? -8.979 7.956 15.902 1.00 89.75 177 ILE A C 1
ATOM 1428 O O . ILE A 1 177 ? -9.415 6.922 16.406 1.00 89.75 177 ILE A O 1
ATOM 1432 N N . GLN A 1 178 ? -8.059 8.712 16.500 1.00 91.25 178 GLN A N 1
ATOM 1433 C CA . GLN A 1 178 ? -7.487 8.394 17.803 1.00 91.25 178 GLN A CA 1
ATOM 1434 C C . GLN A 1 178 ? -8.522 8.533 18.927 1.00 91.25 178 GLN A C 1
ATOM 1436 O O . GLN A 1 178 ? -8.726 7.577 19.673 1.00 91.25 178 GLN A O 1
ATOM 1441 N N . ASN A 1 179 ? -9.265 9.641 18.963 1.00 93.25 179 ASN A N 1
ATOM 1442 C CA . ASN A 1 179 ? -10.331 9.856 19.946 1.00 93.25 179 ASN A CA 1
ATOM 1443 C C . ASN A 1 179 ? -11.411 8.759 19.876 1.00 93.25 179 ASN A C 1
ATOM 1445 O O . ASN A 1 179 ? -11.880 8.273 20.901 1.00 93.25 179 ASN A O 1
ATOM 1449 N N . GLU A 1 180 ? -11.797 8.321 18.672 1.00 90.94 180 GLU A N 1
ATOM 1450 C CA . GLU A 1 180 ? -12.774 7.235 18.505 1.00 90.94 180 GLU A CA 1
ATOM 1451 C C . GLU A 1 180 ? -12.226 5.876 18.973 1.00 90.94 180 GLU A C 1
ATOM 1453 O O . GLU A 1 180 ? -12.970 5.059 19.520 1.00 90.94 180 GLU A O 1
ATOM 1458 N N . LYS A 1 181 ? -10.925 5.612 18.790 1.00 92.62 181 LYS A N 1
ATOM 1459 C CA . LYS A 1 181 ? -10.285 4.402 19.330 1.00 92.62 181 LYS A CA 1
ATOM 1460 C C . LYS A 1 181 ? -10.272 4.413 20.854 1.00 92.62 181 LYS A C 1
ATOM 1462 O O . LYS A 1 181 ? -10.587 3.388 21.452 1.00 92.62 181 LYS A O 1
ATOM 1467 N N . GLU A 1 182 ? -9.938 5.548 21.456 1.00 92.62 182 GLU A N 1
ATOM 1468 C CA . GLU A 1 182 ? -9.931 5.731 22.910 1.00 92.62 182 GLU A CA 1
ATOM 1469 C C . GLU A 1 182 ? -11.334 5.562 23.494 1.00 92.62 182 GLU A C 1
ATOM 1471 O O . GLU A 1 182 ? -11.511 4.778 24.425 1.00 92.62 182 GLU A O 1
ATOM 1476 N N . ARG A 1 183 ? -12.356 6.166 22.873 1.00 94.69 183 ARG A N 1
ATOM 1477 C CA . ARG A 1 183 ? -13.761 5.973 23.262 1.00 94.69 183 ARG A CA 1
ATOM 1478 C C . ARG A 1 183 ? -14.166 4.498 23.238 1.00 94.69 183 ARG A C 1
ATOM 1480 O O . ARG A 1 183 ? -14.706 3.984 24.213 1.00 94.69 183 ARG A O 1
ATOM 1487 N N . ARG A 1 184 ? -13.861 3.780 22.150 1.00 91.75 184 ARG A N 1
ATOM 1488 C CA . ARG A 1 184 ? -14.156 2.337 22.042 1.00 91.75 184 ARG A CA 1
ATOM 1489 C C . ARG A 1 184 ? -13.395 1.499 23.060 1.00 91.75 184 ARG A C 1
ATOM 1491 O O . ARG A 1 184 ? -13.877 0.440 23.455 1.00 91.75 184 ARG A O 1
ATOM 1498 N N . GLN A 1 185 ? -12.192 1.919 23.434 1.00 93.88 185 GLN A N 1
ATOM 1499 C CA . GLN A 1 185 ? -11.403 1.234 24.447 1.00 93.88 185 GLN A CA 1
ATOM 1500 C C . GLN A 1 185 ? -12.025 1.422 25.836 1.00 93.88 185 GLN A C 1
ATOM 1502 O O . GLN A 1 185 ? -12.256 0.430 26.524 1.00 93.88 185 GLN A O 1
ATOM 1507 N N . GLN A 1 186 ? -12.424 2.647 26.184 1.00 92.25 186 GLN A N 1
ATOM 1508 C CA . GLN A 1 186 ? -13.152 2.941 27.422 1.00 92.25 186 GLN A CA 1
ATOM 1509 C C . GLN A 1 186 ? -14.478 2.170 27.504 1.00 92.25 186 GLN A C 1
ATOM 1511 O O . GLN A 1 186 ? -14.778 1.558 28.525 1.00 92.25 186 GLN A O 1
ATOM 1516 N N . GLU A 1 187 ? -15.252 2.113 26.415 1.00 92.88 187 GLU A N 1
ATOM 1517 C CA . GLU A 1 187 ? -16.497 1.330 26.363 1.00 92.88 187 GLU A CA 1
ATOM 1518 C C . GLU A 1 187 ? -16.257 -0.164 26.622 1.00 92.88 187 GLU A C 1
ATOM 1520 O O . GLU A 1 187 ? -17.034 -0.814 27.327 1.00 92.88 187 GLU A O 1
ATOM 1525 N N . LYS A 1 188 ? -15.164 -0.724 26.086 1.00 93.44 188 LYS A N 1
ATOM 1526 C CA . LYS A 1 188 ? -14.782 -2.120 26.338 1.00 93.44 188 LYS A CA 1
ATOM 1527 C C . LYS A 1 188 ? -14.380 -2.353 27.788 1.00 93.44 188 LYS A C 1
ATOM 1529 O O . LYS A 1 188 ? -14.753 -3.386 28.340 1.00 93.44 188 LYS A O 1
ATOM 1534 N N . GLU A 1 189 ? -13.646 -1.424 28.388 1.00 92.56 189 GLU A N 1
ATOM 1535 C CA . GLU A 1 189 ? -13.212 -1.499 29.786 1.00 92.56 189 GLU A CA 1
ATOM 1536 C C . GLU A 1 189 ? -14.401 -1.403 30.742 1.00 92.56 189 GLU A C 1
ATOM 1538 O O . GLU A 1 189 ? -14.555 -2.263 31.607 1.00 92.56 189 GLU A O 1
ATOM 1543 N N . VAL A 1 190 ? -15.323 -0.464 30.516 1.00 92.25 190 VAL A N 1
ATOM 1544 C CA . VAL A 1 190 ? -16.575 -0.363 31.283 1.00 92.25 190 VAL A CA 1
ATOM 1545 C C . VAL A 1 190 ? -17.421 -1.628 31.114 1.00 92.25 190 VAL A C 1
ATOM 1547 O O . VAL A 1 190 ? -17.938 -2.172 32.090 1.00 92.25 190 VAL A O 1
ATOM 1550 N N . ALA A 1 191 ? -17.532 -2.165 29.895 1.00 90.62 191 ALA A N 1
ATOM 1551 C CA . ALA A 1 191 ? -18.253 -3.415 29.654 1.00 90.62 191 ALA A CA 1
ATOM 1552 C C . ALA A 1 191 ? -17.576 -4.643 30.291 1.00 90.62 191 ALA A C 1
ATOM 1554 O O . ALA A 1 191 ? -18.252 -5.639 30.571 1.00 90.62 191 ALA A O 1
ATOM 1555 N N . ALA A 1 192 ? -16.256 -4.618 30.485 1.00 92.44 192 ALA A N 1
ATOM 1556 C CA . ALA A 1 192 ? -15.522 -5.655 31.203 1.00 92.44 192 ALA A CA 1
ATOM 1557 C C . ALA A 1 192 ? -15.741 -5.528 32.718 1.00 92.44 192 ALA A C 1
ATOM 1559 O O . ALA A 1 192 ? -16.150 -6.506 33.343 1.00 92.44 192 ALA A O 1
ATOM 1560 N N . ALA A 1 193 ? -15.600 -4.319 33.270 1.00 90.62 193 ALA A N 1
ATOM 1561 C CA . ALA A 1 193 ? -15.845 -4.019 34.679 1.00 90.62 193 ALA A CA 1
ATOM 1562 C C . ALA A 1 193 ? -17.288 -4.356 35.096 1.00 90.62 193 ALA A C 1
ATOM 1564 O O . ALA A 1 193 ? -17.509 -5.018 36.107 1.00 90.62 193 ALA A O 1
ATOM 1565 N N . ASN A 1 194 ? -18.281 -4.011 34.269 1.00 90.06 194 ASN A N 1
ATOM 1566 C CA . ASN A 1 194 ? -19.682 -4.365 34.519 1.00 90.06 194 ASN A CA 1
ATOM 1567 C C . ASN A 1 194 ? -19.908 -5.884 34.525 1.00 90.06 194 ASN A C 1
ATOM 1569 O O . ASN A 1 194 ? -20.683 -6.398 35.334 1.00 90.06 194 ASN A O 1
ATOM 1573 N N . ARG A 1 195 ? -19.231 -6.628 33.639 1.00 88.75 195 ARG A N 1
ATOM 1574 C CA . ARG A 1 195 ? -19.304 -8.098 33.619 1.00 88.75 195 ARG A CA 1
ATOM 1575 C C . ARG A 1 195 ? -18.681 -8.718 34.865 1.00 88.75 195 ARG A C 1
ATOM 1577 O O . ARG A 1 195 ? -19.199 -9.720 35.353 1.00 88.75 195 ARG A O 1
ATOM 1584 N N . GLU A 1 196 ? -17.591 -8.152 35.363 1.00 84.19 196 GLU A N 1
ATOM 1585 C CA . GLU A 1 196 ? -16.931 -8.597 36.590 1.00 84.19 196 GLU A CA 1
ATOM 1586 C C . GLU A 1 196 ? -17.784 -8.300 37.830 1.00 84.19 196 GLU A C 1
ATOM 1588 O O . GLU A 1 196 ? -18.127 -9.224 38.567 1.00 84.19 196 GLU A O 1
ATOM 1593 N N . ALA A 1 197 ? -18.286 -7.071 37.964 1.00 82.12 197 ALA A N 1
ATOM 1594 C CA . ALA A 1 197 ? -19.181 -6.681 39.052 1.00 82.12 197 ALA A CA 1
ATOM 1595 C C . ALA A 1 197 ? -20.449 -7.558 39.124 1.00 82.12 197 ALA A C 1
ATOM 1597 O O . ALA A 1 197 ? -20.889 -7.952 40.206 1.00 82.12 197 ALA A O 1
ATOM 1598 N N . MET A 1 198 ? -21.029 -7.930 37.976 1.00 80.62 198 MET A N 1
ATOM 1599 C CA . MET A 1 198 ? -22.180 -8.843 37.939 1.00 80.62 198 MET A CA 1
ATOM 1600 C C . MET A 1 198 ? -21.839 -10.266 38.398 1.00 80.62 198 MET A C 1
ATOM 1602 O O . MET A 1 198 ? -22.670 -10.913 39.045 1.00 80.62 198 MET A O 1
ATOM 1606 N N . LYS A 1 199 ? -20.634 -10.769 38.098 1.00 82.56 199 LYS A N 1
ATOM 1607 C CA . LYS A 1 199 ? -20.174 -12.072 38.609 1.00 82.56 199 LYS A CA 1
ATOM 1608 C C . LYS A 1 199 ? -20.043 -12.042 40.126 1.00 82.56 199 LYS A C 1
ATOM 1610 O O . LYS A 1 199 ? -20.515 -12.974 40.779 1.00 82.56 199 LYS A O 1
ATOM 1615 N N . ASP A 1 200 ? -19.490 -10.966 40.674 1.00 73.44 200 ASP A N 1
ATOM 1616 C CA . ASP A 1 200 ? -19.327 -10.799 42.118 1.00 73.44 200 ASP A CA 1
ATOM 1617 C C . ASP A 1 200 ? -20.673 -10.708 42.835 1.00 73.44 200 ASP A C 1
ATOM 1619 O O . ASP A 1 200 ? -20.892 -11.395 43.834 1.00 73.44 200 ASP A O 1
ATOM 1623 N N . ILE A 1 201 ? -21.630 -9.957 42.283 1.00 73.56 201 ILE A N 1
ATOM 1624 C CA . ILE A 1 201 ? -22.998 -9.893 42.816 1.00 73.56 201 ILE A CA 1
ATOM 1625 C C . ILE A 1 201 ? -23.668 -11.270 42.767 1.00 73.56 201 ILE A C 1
ATOM 1627 O O . ILE A 1 201 ? -24.244 -11.710 43.764 1.00 73.56 201 ILE A O 1
ATOM 1631 N N . CYS A 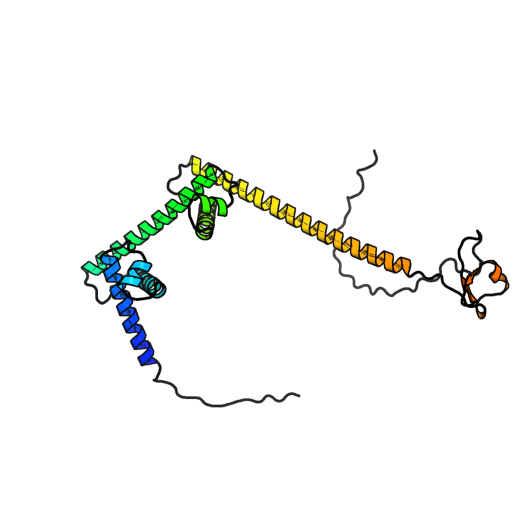1 202 ? -23.558 -11.996 41.650 1.00 72.50 202 CYS A N 1
ATOM 1632 C CA . CYS A 1 202 ? -24.082 -13.361 41.548 1.00 72.50 202 CYS A CA 1
ATOM 1633 C C . CYS A 1 202 ? -23.439 -14.298 42.578 1.00 72.50 202 CYS A C 1
ATOM 1635 O O . CYS A 1 202 ? -24.123 -15.127 43.182 1.00 72.50 202 CYS A O 1
ATOM 1637 N N . PHE A 1 203 ? -22.134 -14.166 42.807 1.00 70.56 203 PHE A N 1
ATOM 1638 C CA . PHE A 1 203 ? -21.402 -14.971 43.775 1.00 70.56 203 PHE A CA 1
ATOM 1639 C C . PHE A 1 203 ? -21.812 -14.657 45.222 1.00 70.56 203 PHE A C 1
ATOM 1641 O O . PHE A 1 203 ? -22.074 -15.573 46.009 1.00 70.56 203 PHE A O 1
ATOM 1648 N N . ILE A 1 204 ? -21.951 -13.375 45.567 1.00 69.94 204 ILE A N 1
ATOM 1649 C CA . ILE A 1 204 ? -22.435 -12.921 46.877 1.00 69.94 204 ILE A CA 1
ATOM 1650 C C . ILE A 1 204 ? -23.876 -13.387 47.112 1.00 69.94 204 ILE A C 1
ATOM 1652 O O . ILE A 1 204 ? -24.181 -13.901 48.190 1.00 69.94 204 ILE A O 1
ATOM 1656 N N . ASN A 1 205 ? -24.753 -13.263 46.114 1.00 68.81 205 ASN A N 1
ATOM 1657 C CA . ASN A 1 205 ? -26.148 -13.689 46.224 1.00 68.81 205 ASN A CA 1
ATOM 1658 C C . ASN A 1 205 ? -26.267 -15.205 46.402 1.00 68.81 205 ASN A C 1
ATOM 1660 O O . ASN A 1 205 ? -27.020 -15.649 47.269 1.00 68.81 205 ASN A O 1
ATOM 1664 N N . LYS A 1 206 ? -25.456 -16.001 45.688 1.00 66.38 206 LYS A N 1
ATOM 1665 C CA . LYS A 1 206 ? -25.359 -17.447 45.940 1.00 66.38 206 LYS A CA 1
ATOM 1666 C C . LYS A 1 206 ? -24.951 -17.726 47.388 1.00 66.38 206 LYS A C 1
ATOM 1668 O O . LYS A 1 206 ? -25.629 -18.486 48.069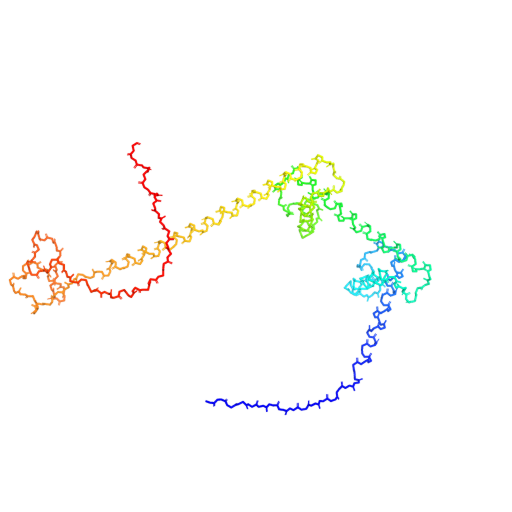 1.00 66.38 206 LYS A O 1
ATOM 1673 N N . ARG A 1 207 ? -23.907 -17.071 47.910 1.00 61.53 207 ARG A N 1
ATOM 1674 C CA . ARG A 1 207 ? -23.481 -17.251 49.314 1.00 61.53 207 ARG A CA 1
ATOM 1675 C C . ARG A 1 207 ? -24.558 -16.864 50.331 1.00 61.53 207 ARG A C 1
ATOM 1677 O O . ARG A 1 207 ? -24.694 -17.546 51.342 1.00 61.53 207 ARG A O 1
ATOM 1684 N N . LYS A 1 208 ? -25.317 -15.792 50.083 1.00 60.12 208 LYS A N 1
ATOM 1685 C CA . LYS A 1 208 ? -26.422 -15.369 50.961 1.00 60.12 208 LYS A CA 1
ATOM 1686 C C . LYS A 1 208 ? -27.585 -16.367 50.941 1.00 60.12 208 LYS A C 1
ATOM 1688 O O . LYS A 1 208 ? -28.107 -16.669 52.007 1.00 60.12 208 LYS A O 1
ATOM 1693 N N . ALA A 1 209 ? -27.926 -16.925 49.777 1.00 58.03 209 ALA A N 1
ATOM 1694 C CA . ALA A 1 209 ? -28.991 -17.923 49.637 1.00 58.03 209 ALA A CA 1
ATOM 1695 C C . ALA A 1 209 ? -28.678 -19.261 50.340 1.00 58.03 209 ALA A C 1
ATOM 1697 O O . ALA A 1 209 ? -29.589 -19.954 50.777 1.00 58.03 209 ALA A O 1
ATOM 1698 N N . PHE A 1 210 ? -27.397 -19.616 50.507 1.00 54.22 210 PHE A N 1
ATOM 1699 C CA . PHE A 1 210 ? -26.977 -20.840 51.207 1.00 54.22 210 PHE A CA 1
ATOM 1700 C C . PHE A 1 210 ? -26.867 -20.711 52.736 1.00 54.22 210 PHE A C 1
ATOM 1702 O O . PHE A 1 210 ? -26.456 -21.671 53.392 1.00 54.22 210 PHE A O 1
ATOM 1709 N N . LYS A 1 211 ? -27.251 -19.577 53.342 1.00 56.75 211 LYS A N 1
ATOM 1710 C CA . LYS A 1 211 ? -27.402 -19.495 54.803 1.00 56.75 211 LYS A CA 1
ATOM 1711 C C . LYS A 1 211 ? -28.640 -20.288 55.238 1.00 56.75 211 LYS A C 1
ATOM 1713 O O . LYS A 1 211 ? -29.696 -19.720 55.485 1.00 56.75 211 LYS A O 1
ATOM 1718 N N . ARG A 1 212 ? -28.506 -21.613 55.325 1.00 55.84 212 ARG A N 1
ATOM 1719 C CA . ARG A 1 212 ? -29.480 -22.469 56.011 1.00 55.84 212 ARG A CA 1
ATOM 1720 C C . ARG A 1 212 ? -29.574 -22.018 57.467 1.00 55.84 212 ARG A C 1
ATOM 1722 O O . ARG A 1 212 ? -28.543 -21.794 58.103 1.00 55.84 212 ARG A O 1
ATOM 1729 N N . HIS A 1 213 ? -30.792 -21.883 57.981 1.00 56.12 213 HIS A N 1
ATOM 1730 C CA . HIS A 1 213 ? -31.012 -21.693 59.410 1.00 56.12 213 HIS A CA 1
ATOM 1731 C C . HIS A 1 213 ? -30.349 -22.853 60.159 1.00 56.12 213 HIS A C 1
ATOM 1733 O O . HIS A 1 213 ? -30.510 -24.014 59.783 1.00 56.12 213 HIS A O 1
ATOM 1739 N N . THR A 1 214 ? -29.541 -22.544 61.170 1.00 58.94 214 THR A N 1
ATOM 1740 C CA . THR A 1 214 ? -28.844 -23.566 61.950 1.00 58.94 214 THR A CA 1
ATOM 1741 C C . THR A 1 214 ? -29.879 -24.326 62.776 1.00 58.94 214 THR A C 1
ATOM 1743 O O . THR A 1 214 ? -30.365 -23.815 63.782 1.00 58.94 214 THR A O 1
ATOM 1746 N N . SER A 1 215 ? -30.250 -25.525 62.333 1.00 61.41 215 SER A N 1
ATOM 1747 C CA . SER A 1 215 ? -31.144 -26.418 63.069 1.00 61.41 215 SER A CA 1
ATOM 1748 C C . SER A 1 215 ? -30.374 -27.134 64.183 1.00 61.41 215 SER A C 1
ATOM 1750 O O . SER A 1 215 ? -29.281 -27.660 63.953 1.00 61.41 215 SER A O 1
ATOM 1752 N N . ILE A 1 216 ? -30.942 -27.184 65.383 1.00 66.94 216 ILE A N 1
ATOM 1753 C CA . ILE A 1 216 ? -30.396 -27.871 66.557 1.00 66.94 216 ILE A CA 1
ATOM 1754 C C . ILE A 1 216 ? -31.247 -29.116 66.818 1.00 66.94 216 ILE A C 1
ATOM 1756 O O . ILE A 1 216 ? -32.476 -29.064 66.792 1.00 66.94 216 ILE A O 1
ATOM 1760 N N . SER A 1 217 ? -30.602 -30.257 67.064 1.00 68.81 217 SER A N 1
ATOM 1761 C CA . SER A 1 217 ? -31.328 -31.491 67.363 1.00 68.81 217 SER A CA 1
ATOM 1762 C C . SER A 1 217 ? -31.978 -31.439 68.757 1.00 68.81 217 SER A C 1
ATOM 1764 O O . SER A 1 217 ? -31.416 -30.827 69.671 1.00 68.81 217 SER A O 1
ATOM 1766 N N . PRO A 1 218 ? -33.112 -32.131 68.983 1.00 68.12 218 PRO A N 1
ATOM 1767 C CA . PRO A 1 218 ? -33.822 -32.114 70.268 1.00 68.12 218 PRO A CA 1
ATOM 1768 C C . PRO A 1 218 ? -32.959 -32.532 71.464 1.00 68.12 218 PRO A C 1
ATOM 1770 O O . PRO A 1 218 ? -33.103 -31.991 72.553 1.00 68.12 218 PRO A O 1
ATOM 1773 N N . ALA A 1 219 ? -32.028 -33.468 71.252 1.00 71.19 219 ALA A N 1
ATOM 1774 C CA . ALA A 1 219 ? -31.122 -33.964 72.288 1.00 71.19 219 ALA A CA 1
ATOM 1775 C C . ALA A 1 219 ? -30.088 -32.922 72.752 1.00 71.19 219 ALA A C 1
ATOM 1777 O O . ALA A 1 219 ? -29.523 -33.056 73.832 1.00 71.19 219 ALA A O 1
ATOM 1778 N N . LYS A 1 220 ? -29.820 -31.901 71.931 1.00 67.38 220 LYS A N 1
ATOM 1779 C CA . LYS A 1 220 ? -28.847 -30.838 72.218 1.00 67.38 220 LYS A CA 1
ATOM 1780 C C . LYS A 1 220 ? -29.504 -29.544 72.699 1.00 67.38 220 LYS A C 1
ATOM 1782 O O . LYS A 1 220 ? -28.786 -28.629 73.089 1.00 67.38 220 LYS A O 1
ATOM 1787 N N . LEU A 1 221 ? -30.836 -29.463 72.672 1.00 69.88 221 LEU A N 1
ATOM 1788 C CA . LEU A 1 221 ? -31.590 -28.292 73.104 1.00 69.88 221 LEU A CA 1
ATOM 1789 C C . LEU A 1 221 ? -32.217 -28.549 74.476 1.00 69.88 221 LEU A C 1
ATOM 1791 O O . LEU A 1 221 ? -33.038 -29.455 74.638 1.00 69.88 221 LEU A O 1
ATOM 1795 N N . ALA A 1 222 ? -31.855 -27.735 75.466 1.00 70.06 222 ALA A N 1
ATOM 1796 C CA . ALA A 1 222 ? -32.432 -27.844 76.797 1.00 70.06 222 ALA A CA 1
ATOM 1797 C C . ALA A 1 222 ? -33.950 -27.589 76.753 1.00 70.06 222 ALA A C 1
ATOM 1799 O O . ALA A 1 222 ? -34.414 -26.663 76.088 1.00 70.06 222 ALA A O 1
ATOM 1800 N N . ARG A 1 223 ? -34.729 -28.406 77.476 1.00 69.06 223 ARG A N 1
ATOM 1801 C CA . ARG A 1 223 ? -36.207 -28.381 77.453 1.00 69.06 223 ARG A CA 1
ATOM 1802 C C . ARG A 1 223 ? -36.816 -27.002 77.708 1.00 69.06 223 ARG A C 1
ATOM 1804 O O . ARG A 1 223 ? -37.817 -26.657 77.093 1.00 69.06 223 ARG A O 1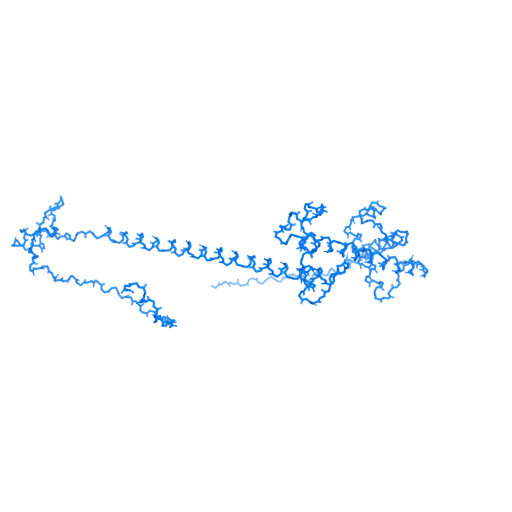
ATOM 1811 N N . TRP A 1 224 ? -36.210 -26.215 78.592 1.00 67.69 224 TRP A N 1
ATOM 1812 C CA . TRP A 1 224 ? -36.684 -24.874 78.943 1.00 67.69 224 TRP A CA 1
ATOM 1813 C C . TRP A 1 224 ? -36.499 -23.842 77.814 1.00 67.69 224 TRP A C 1
ATOM 1815 O O . TRP A 1 224 ? -37.141 -22.798 77.853 1.00 67.69 224 TRP A O 1
ATOM 1825 N N . ASN A 1 225 ? -35.709 -24.152 76.778 1.00 66.94 225 ASN A N 1
ATOM 1826 C CA . ASN A 1 225 ? -35.540 -23.300 75.596 1.00 66.94 225 ASN A CA 1
ATOM 1827 C C . ASN A 1 225 ? -36.438 -23.671 74.422 1.00 66.94 225 ASN A C 1
ATOM 1829 O O . ASN A 1 225 ? -36.489 -22.920 73.454 1.00 66.94 225 ASN A O 1
ATOM 1833 N N . TRP A 1 226 ? -37.181 -24.778 74.487 1.00 71.19 226 TRP A N 1
ATOM 1834 C CA . TRP A 1 226 ? -38.019 -25.228 73.368 1.00 71.19 226 TRP A CA 1
ATOM 1835 C C . TRP A 1 226 ? -39.078 -24.199 72.961 1.00 71.19 226 TRP A C 1
ATOM 1837 O O . TRP A 1 226 ? -39.415 -24.113 71.788 1.00 71.19 226 TRP A O 1
ATOM 1847 N N . ALA A 1 227 ? -39.548 -23.378 73.904 1.00 70.88 227 ALA A N 1
ATOM 1848 C CA . ALA A 1 227 ? -40.549 -22.340 73.660 1.00 70.88 227 ALA A CA 1
ATOM 1849 C C . ALA A 1 227 ? -40.101 -21.255 72.661 1.00 70.88 227 ALA A C 1
ATOM 1851 O O . ALA A 1 227 ? -40.943 -20.563 72.098 1.00 70.88 227 ALA A O 1
ATOM 1852 N N . TYR A 1 228 ? -38.794 -21.109 72.428 1.00 70.44 228 TYR A N 1
ATOM 1853 C CA . TYR A 1 228 ? -38.243 -20.080 71.546 1.00 70.44 228 TYR A CA 1
ATOM 1854 C C . TYR A 1 228 ? -37.861 -20.594 70.153 1.00 70.44 228 TYR A C 1
ATOM 1856 O O . TYR A 1 228 ? -37.404 -19.812 69.321 1.00 70.44 228 TYR A O 1
ATOM 1864 N N . TYR A 1 229 ? -38.008 -21.894 69.888 1.00 73.56 229 TYR A N 1
ATOM 1865 C CA . TYR A 1 229 ? -37.620 -22.513 68.622 1.00 73.56 229 TYR A CA 1
ATOM 1866 C C . TYR A 1 229 ? -38.821 -23.208 67.974 1.00 73.56 229 TYR A C 1
ATOM 1868 O O . TYR A 1 229 ? -39.637 -23.829 68.649 1.00 73.56 229 TYR A O 1
ATOM 1876 N N . GLN A 1 230 ? -38.907 -23.147 66.648 1.00 76.88 230 GLN A N 1
ATOM 1877 C CA . GLN A 1 230 ? -39.903 -23.878 65.867 1.00 76.88 230 GLN A CA 1
ATOM 1878 C C . GLN A 1 230 ? -39.345 -25.231 65.440 1.00 76.88 230 GLN A C 1
ATOM 1880 O O . GLN A 1 230 ? -38.148 -25.364 65.185 1.00 76.88 230 GLN A O 1
ATOM 1885 N N . ARG A 1 231 ? -40.212 -26.242 65.377 1.00 78.12 231 ARG A N 1
ATOM 1886 C CA . ARG A 1 231 ? -39.832 -27.589 64.953 1.00 78.12 231 ARG A CA 1
ATOM 1887 C C . ARG A 1 231 ? -40.007 -27.724 63.441 1.00 78.12 231 ARG A C 1
ATOM 1889 O O . ARG A 1 231 ? -41.071 -27.398 62.927 1.00 78.12 231 ARG A O 1
ATOM 1896 N N . ASP A 1 232 ? -38.974 -28.187 62.748 1.00 75.81 232 ASP A N 1
ATOM 1897 C CA . ASP A 1 232 ? -39.029 -28.495 61.321 1.00 75.81 232 ASP A CA 1
ATOM 1898 C C . ASP A 1 232 ? -39.696 -29.857 61.051 1.00 75.81 232 ASP A C 1
ATOM 1900 O O . ASP A 1 232 ? -39.945 -30.654 61.962 1.00 75.81 232 ASP A O 1
ATOM 1904 N N . GLU A 1 233 ? -39.966 -30.137 59.775 1.00 76.56 233 GLU A N 1
ATOM 1905 C CA . GLU A 1 233 ? -40.562 -31.397 59.299 1.00 76.56 233 GLU A CA 1
ATOM 1906 C C . GLU A 1 233 ? -39.703 -32.634 59.628 1.00 76.56 233 GLU A C 1
ATOM 1908 O O . GLU A 1 233 ? -40.218 -33.745 59.726 1.00 76.56 233 GLU A O 1
ATOM 1913 N N . ASN A 1 234 ? -38.402 -32.444 59.870 1.00 73.31 234 ASN A N 1
ATOM 1914 C CA . ASN A 1 234 ? -37.454 -33.496 60.247 1.00 73.31 234 ASN A CA 1
ATOM 1915 C C . ASN A 1 234 ? -37.329 -33.662 61.773 1.00 73.31 234 ASN A C 1
ATOM 1917 O O . ASN A 1 234 ? -36.517 -34.454 62.258 1.00 73.31 234 ASN A O 1
ATOM 1921 N N . GLY A 1 235 ? -38.117 -32.913 62.546 1.00 72.75 235 GLY A N 1
ATOM 1922 C CA . GLY A 1 235 ? -38.161 -32.972 63.996 1.00 72.75 235 GLY A CA 1
ATOM 1923 C C . GLY A 1 235 ? -37.056 -32.204 64.732 1.00 72.75 235 GLY A C 1
ATOM 1924 O O . GLY A 1 235 ? -36.997 -32.339 65.958 1.00 72.75 235 GLY A O 1
ATOM 1925 N N . ASN A 1 236 ? -36.222 -31.418 64.043 1.00 77.19 236 ASN A N 1
ATOM 1926 C CA . ASN A 1 236 ? -35.202 -30.531 64.618 1.00 77.19 236 ASN A CA 1
ATOM 1927 C C . ASN A 1 236 ? -35.766 -29.139 64.921 1.00 77.19 236 ASN A C 1
ATOM 1929 O O . ASN A 1 236 ? -36.810 -28.755 64.411 1.00 77.19 236 ASN A O 1
ATOM 1933 N N . TYR A 1 237 ? -35.061 -28.367 65.745 1.00 75.25 237 TYR A N 1
ATOM 1934 C CA . TYR A 1 237 ? -35.488 -27.038 66.179 1.00 75.25 237 TYR A CA 1
ATOM 1935 C C . TYR A 1 237 ? -34.690 -25.932 65.478 1.00 75.25 237 TYR A C 1
ATOM 1937 O O . TYR A 1 237 ? -33.462 -25.996 65.438 1.00 75.25 237 TYR A O 1
ATOM 1945 N N . TYR A 1 238 ? -35.352 -24.894 64.965 1.00 72.44 238 TYR A N 1
ATOM 1946 C CA . TYR A 1 238 ? -34.711 -23.698 64.405 1.00 72.44 238 TYR A CA 1
ATOM 1947 C C . TYR A 1 238 ? -35.307 -22.411 64.991 1.00 72.44 238 TYR A C 1
ATOM 1949 O O . TYR A 1 238 ? -36.478 -22.350 65.361 1.00 72.44 238 TYR A O 1
ATOM 1957 N N . TYR A 1 239 ? -34.476 -21.376 65.105 1.00 71.25 239 TYR A N 1
ATOM 1958 C CA . TYR A 1 239 ? -34.887 -20.062 65.600 1.00 71.25 239 TYR A CA 1
ATOM 1959 C C . TYR A 1 239 ? -35.289 -19.172 64.418 1.00 71.25 239 TYR A C 1
ATOM 1961 O O . TYR A 1 239 ? -34.454 -18.901 63.551 1.00 71.25 239 TYR A O 1
ATOM 1969 N N . ASN A 1 240 ? -36.547 -18.724 64.371 1.00 65.69 240 ASN A N 1
ATOM 1970 C CA . ASN A 1 240 ? -37.072 -17.893 63.278 1.00 65.69 240 ASN A CA 1
ATOM 1971 C C . ASN A 1 240 ? -36.986 -16.377 63.555 1.00 65.69 240 ASN A C 1
ATOM 1973 O O . ASN A 1 240 ? -37.172 -15.584 62.640 1.00 65.69 240 ASN A O 1
ATOM 1977 N N . GLY A 1 241 ? -36.656 -15.963 64.784 1.00 62.88 241 GLY A N 1
ATOM 1978 C CA . GLY A 1 241 ? -36.431 -14.556 65.130 1.00 62.88 241 GLY A CA 1
ATOM 1979 C C . GLY A 1 241 ? -37.679 -13.687 65.292 1.00 62.88 241 GLY A C 1
ATOM 1980 O O . GLY A 1 241 ? -37.524 -12.487 65.491 1.00 62.88 241 GLY A O 1
ATOM 1981 N N . GLU A 1 242 ? -38.884 -14.258 65.245 1.00 57.03 242 GLU A N 1
ATOM 1982 C CA . GLU A 1 242 ? -40.144 -13.490 65.273 1.00 57.03 242 GLU A CA 1
ATOM 1983 C C . GLU A 1 242 ? -40.711 -13.256 66.689 1.00 57.03 242 GLU A C 1
ATOM 1985 O O . GLU A 1 242 ? -41.631 -12.462 66.863 1.00 57.03 242 GLU A O 1
ATOM 1990 N N . GLY A 1 243 ? -40.146 -13.885 67.725 1.00 53.28 243 GLY A N 1
ATOM 1991 C CA . GLY A 1 243 ? -40.475 -13.613 69.129 1.00 53.28 243 GLY A CA 1
ATOM 1992 C C . GLY A 1 243 ? -39.443 -12.671 69.740 1.00 53.28 243 GLY A C 1
ATOM 1993 O O . GLY A 1 243 ? -38.286 -13.054 69.871 1.00 53.28 243 GLY A O 1
ATOM 1994 N N . GLY A 1 244 ? -39.842 -11.449 70.105 1.00 51.03 244 GLY A N 1
ATOM 1995 C CA . GLY A 1 244 ? -38.978 -10.301 70.440 1.00 51.03 244 GLY A CA 1
ATOM 1996 C C . GLY A 1 244 ? -37.929 -10.449 71.559 1.00 51.03 244 GLY A C 1
ATOM 1997 O O . GLY A 1 244 ? -37.268 -9.464 71.876 1.00 51.03 244 GLY A O 1
ATOM 1998 N N . CYS A 1 245 ? -37.716 -11.639 72.124 1.00 55.69 245 CYS A N 1
ATOM 1999 C CA . CYS A 1 245 ? -36.636 -11.923 73.067 1.00 55.69 245 CYS A CA 1
ATOM 2000 C C . CYS A 1 245 ? -35.795 -13.111 72.585 1.00 55.69 245 CYS A C 1
ATOM 2002 O O . CYS A 1 245 ? -36.264 -14.247 72.526 1.00 55.69 245 CYS A O 1
ATOM 2004 N N . ARG A 1 246 ? -34.521 -12.840 72.275 1.00 58.06 246 ARG A N 1
ATOM 2005 C CA . ARG A 1 246 ? -33.527 -13.859 71.925 1.00 58.06 246 ARG A CA 1
ATOM 2006 C C . ARG A 1 246 ? -33.222 -14.730 73.158 1.00 58.06 246 ARG A C 1
ATOM 2008 O O . ARG A 1 246 ? -32.911 -14.164 74.205 1.00 58.06 246 ARG A O 1
ATOM 2015 N N . PRO A 1 247 ? -33.243 -16.067 73.039 1.00 62.66 247 PRO A N 1
ATOM 2016 C CA . PRO A 1 247 ? -32.831 -16.980 74.105 1.00 62.66 247 PRO A CA 1
ATOM 2017 C C . PRO A 1 247 ? -31.424 -16.672 74.631 1.00 62.66 247 PRO A C 1
ATOM 2019 O O . PRO A 1 247 ? -30.495 -16.466 73.843 1.00 62.66 247 PRO A O 1
ATOM 2022 N N . SER A 1 248 ? -31.257 -16.637 75.954 1.00 57.12 248 SER A N 1
ATOM 2023 C CA . SER A 1 248 ? -30.004 -16.282 76.645 1.00 57.12 248 SER A CA 1
ATOM 2024 C C . SER A 1 248 ? -28.860 -17.277 76.404 1.00 57.12 248 SER A C 1
ATOM 2026 O O . SER A 1 248 ? -27.700 -16.964 76.662 1.00 57.12 248 SER A O 1
ATOM 2028 N N . ASP A 1 249 ? -29.181 -18.469 75.909 1.00 57.41 249 ASP A N 1
ATOM 2029 C CA . ASP A 1 249 ? -28.268 -19.553 75.541 1.00 57.41 249 ASP A CA 1
ATOM 2030 C C . ASP A 1 249 ? -27.740 -19.452 74.100 1.00 57.41 249 ASP A C 1
ATOM 2032 O O . ASP A 1 249 ? -26.816 -20.181 73.731 1.00 57.41 249 ASP A O 1
ATOM 2036 N N . LEU A 1 250 ? -28.258 -18.529 73.281 1.00 55.91 250 LEU A N 1
ATOM 2037 C CA . LEU A 1 250 ? -27.639 -18.215 71.995 1.00 55.91 250 LEU A CA 1
ATOM 2038 C C . LEU A 1 250 ? -26.426 -17.302 72.226 1.00 55.91 250 LEU A C 1
ATOM 2040 O O . LEU A 1 250 ? -26.604 -16.151 72.635 1.00 55.91 250 LEU A O 1
ATOM 2044 N N . PRO A 1 251 ? -25.190 -17.733 71.902 1.00 52.50 251 PRO A N 1
ATOM 2045 C CA . PRO A 1 251 ? -24.024 -16.872 72.037 1.00 52.50 251 PRO A CA 1
ATOM 2046 C C . PRO A 1 251 ? -24.238 -15.601 71.214 1.00 52.50 251 PRO A C 1
ATOM 2048 O O . PRO A 1 251 ? -24.647 -15.662 70.049 1.00 52.50 251 PRO A O 1
ATOM 2051 N N . ASN A 1 252 ? -23.964 -14.434 71.809 1.00 50.56 252 ASN A N 1
ATOM 2052 C CA . ASN A 1 252 ? -24.283 -13.138 71.199 1.00 50.56 252 ASN A CA 1
ATOM 2053 C C . ASN A 1 252 ? -23.710 -12.999 69.774 1.00 50.56 252 ASN A C 1
ATOM 2055 O O . ASN A 1 252 ? -24.328 -12.369 68.914 1.00 50.56 252 ASN A O 1
ATOM 2059 N N . LYS A 1 253 ? -22.607 -13.705 69.499 1.00 43.19 253 LYS A N 1
ATOM 2060 C CA . LYS A 1 253 ? -22.082 -14.055 68.176 1.00 43.19 253 LYS A CA 1
ATOM 2061 C C . LYS A 1 253 ? -21.596 -15.508 68.230 1.00 43.19 253 LYS A C 1
ATOM 2063 O O . LYS A 1 253 ? -20.812 -15.836 69.116 1.00 43.19 253 LYS A O 1
ATOM 2068 N N . TYR A 1 254 ? -21.998 -16.369 67.293 1.00 43.44 254 TYR A N 1
ATOM 2069 C CA . TYR A 1 254 ? -21.223 -17.593 67.055 1.00 43.44 254 TYR A CA 1
ATOM 2070 C C . TYR A 1 254 ? -19.810 -17.175 66.622 1.00 43.44 254 TYR A C 1
ATOM 2072 O O . TYR A 1 254 ? -19.695 -16.230 65.830 1.00 43.44 254 TYR A O 1
ATOM 2080 N N . PRO A 1 255 ? -18.737 -17.824 67.106 1.00 36.78 255 PRO A N 1
ATOM 2081 C CA . PRO A 1 255 ? -17.415 -17.593 66.552 1.00 36.78 255 PRO A CA 1
ATOM 2082 C C . PRO A 1 255 ? -17.478 -17.930 65.063 1.00 36.78 255 PRO A C 1
ATOM 2084 O O . PRO A 1 255 ? -17.717 -19.071 64.670 1.00 36.78 255 PRO A O 1
ATOM 2087 N N . ILE A 1 256 ? -17.315 -16.907 64.228 1.00 40.72 256 ILE A N 1
ATOM 2088 C CA . ILE A 1 256 ? -17.066 -17.094 62.803 1.00 40.72 256 ILE A CA 1
ATOM 2089 C C . ILE A 1 256 ? -15.805 -17.963 62.742 1.00 40.72 256 ILE A C 1
ATOM 2091 O O . ILE A 1 256 ? -14.821 -17.594 63.396 1.00 40.72 256 ILE A O 1
ATOM 2095 N N . PRO A 1 257 ? -15.793 -19.105 62.031 1.00 37.50 257 PRO A N 1
ATOM 2096 C CA . PRO A 1 257 ? -14.551 -19.831 61.834 1.00 37.50 257 PRO A CA 1
ATOM 2097 C C . PRO A 1 257 ? -13.559 -18.842 61.227 1.00 37.50 257 PRO A C 1
ATOM 2099 O O . PRO A 1 257 ? -13.800 -18.301 60.146 1.00 37.50 257 PRO A O 1
ATOM 2102 N N . LYS A 1 258 ? -12.478 -18.546 61.960 1.00 37.44 258 LYS A N 1
ATOM 2103 C CA . LYS A 1 258 ? -11.333 -17.817 61.423 1.00 37.44 258 LYS A CA 1
ATOM 2104 C C . LYS A 1 258 ? -10.778 -18.697 60.311 1.00 37.44 258 LYS A C 1
ATOM 2106 O O . LYS A 1 258 ? -9.957 -19.574 60.559 1.00 37.44 258 LYS A O 1
ATOM 2111 N N . ILE A 1 259 ? -11.270 -18.503 59.093 1.00 38.56 259 ILE A N 1
ATOM 2112 C CA . ILE A 1 259 ? -10.550 -18.939 57.910 1.00 38.56 259 ILE A CA 1
ATOM 2113 C C . ILE A 1 259 ? -9.243 -18.160 57.994 1.00 38.56 259 ILE A C 1
ATOM 2115 O O . ILE A 1 259 ? -9.249 -16.931 57.927 1.00 38.56 259 ILE A O 1
ATOM 2119 N N . LEU A 1 260 ? -8.152 -18.878 58.253 1.00 37.53 260 LEU A N 1
ATOM 2120 C CA . LEU A 1 260 ? -6.794 -18.404 58.039 1.00 37.53 260 LEU A CA 1
ATOM 2121 C C . LEU A 1 260 ? -6.722 -17.939 56.584 1.00 37.53 260 LEU A C 1
ATOM 2123 O O . LEU A 1 260 ? -6.500 -18.726 55.668 1.00 37.53 260 LEU A O 1
ATOM 2127 N N . VAL A 1 261 ? -6.980 -16.654 56.364 1.00 40.59 261 VAL A N 1
ATOM 2128 C CA . VAL A 1 261 ? -6.562 -15.979 55.149 1.00 40.59 261 VAL A CA 1
ATOM 2129 C C . VAL A 1 261 ? -5.056 -15.872 55.300 1.00 40.59 261 VAL A C 1
ATOM 2131 O O . VAL A 1 261 ? -4.558 -15.072 56.091 1.00 40.59 261 VAL A O 1
ATOM 2134 N N . GLY A 1 262 ? -4.341 -16.759 54.608 1.00 34.59 262 GLY A N 1
ATOM 2135 C CA . GLY A 1 262 ? -2.918 -16.596 54.380 1.00 34.59 262 GLY A CA 1
ATOM 2136 C C . GLY A 1 262 ? -2.703 -15.207 53.797 1.00 34.59 262 GLY A C 1
ATOM 2137 O O . GLY A 1 262 ? -3.148 -14.911 52.690 1.00 34.59 262 GLY A O 1
ATOM 2138 N N . VAL A 1 263 ? -2.079 -14.343 54.588 1.00 34.50 263 VAL A N 1
ATOM 2139 C CA . VAL A 1 263 ? -1.584 -13.051 54.140 1.00 34.50 263 VAL A CA 1
ATOM 2140 C C . VAL A 1 263 ? -0.423 -13.348 53.196 1.00 34.50 263 VAL A C 1
ATOM 2142 O O . VAL A 1 263 ? 0.707 -13.533 53.631 1.00 34.50 263 VAL A O 1
ATOM 2145 N N . TYR A 1 264 ? -0.707 -13.418 51.898 1.00 34.22 264 TYR A N 1
ATOM 2146 C CA . TYR A 1 264 ? 0.282 -13.071 50.888 1.00 34.22 264 TYR A CA 1
ATOM 2147 C C . TYR A 1 264 ? 0.086 -11.592 50.592 1.00 34.22 264 TYR A C 1
ATOM 2149 O O . TYR A 1 264 ? -0.779 -11.198 49.813 1.00 34.22 264 TYR A O 1
ATOM 2157 N N . GLY A 1 265 ? 0.858 -10.769 51.296 1.00 33.97 265 GLY A N 1
ATOM 2158 C CA . GLY A 1 265 ? 1.041 -9.383 50.918 1.00 33.97 265 GLY A CA 1
ATOM 2159 C C . GLY A 1 265 ? 1.801 -9.328 49.599 1.00 33.97 265 GLY A C 1
ATOM 2160 O O . GLY A 1 265 ? 2.897 -9.871 49.492 1.00 33.97 265 GLY A O 1
ATOM 2161 N N . VAL A 1 266 ? 1.234 -8.643 48.612 1.00 36.31 266 VAL A N 1
ATOM 2162 C CA . VAL A 1 266 ? 2.024 -7.958 47.592 1.00 36.31 266 VAL A CA 1
ATOM 2163 C C . VAL A 1 266 ? 1.502 -6.534 47.543 1.00 36.31 266 VAL A C 1
ATOM 2165 O O . VAL A 1 266 ? 0.357 -6.271 47.186 1.00 36.31 266 VAL A O 1
ATOM 2168 N N . ALA A 1 267 ? 2.360 -5.637 48.011 1.00 44.44 267 ALA A N 1
ATOM 2169 C CA . ALA A 1 267 ? 2.171 -4.207 48.009 1.00 44.44 267 ALA A CA 1
ATOM 2170 C C . ALA A 1 267 ? 1.923 -3.694 46.588 1.00 44.44 267 ALA A C 1
ATOM 2172 O O . ALA A 1 267 ? 2.719 -3.948 45.691 1.00 44.44 267 ALA A O 1
ATOM 2173 N N . THR A 1 268 ? 0.877 -2.894 46.415 1.00 36.72 268 THR A N 1
ATOM 2174 C CA . THR A 1 268 ? 0.914 -1.762 45.487 1.00 36.72 268 THR A CA 1
ATOM 2175 C C . THR A 1 268 ? 0.229 -0.601 46.189 1.00 36.72 268 THR A C 1
ATOM 2177 O O . THR A 1 268 ? -0.983 -0.587 46.381 1.00 36.72 268 THR A O 1
ATOM 2180 N N . GLY A 1 269 ? 1.050 0.318 46.697 1.00 46.69 269 GLY A N 1
ATOM 2181 C CA . GLY A 1 269 ? 0.579 1.573 47.250 1.00 46.69 269 GLY A CA 1
ATOM 2182 C C . GLY A 1 269 ? 0.070 2.459 46.124 1.00 46.69 269 GLY A C 1
ATOM 2183 O O . GLY A 1 269 ? 0.809 2.725 45.182 1.00 46.69 269 GLY A O 1
ATOM 2184 N N . VAL A 1 270 ? -1.175 2.901 46.248 1.00 35.69 270 VAL A N 1
ATOM 2185 C CA . VAL A 1 270 ? -1.662 4.164 45.696 1.00 35.69 270 VAL A CA 1
ATOM 2186 C C . VAL A 1 270 ? -2.683 4.683 46.702 1.00 35.69 270 VAL A C 1
ATOM 2188 O O . VAL A 1 270 ? -3.728 4.071 46.918 1.00 35.69 270 VAL A O 1
ATOM 2191 N N . GLU A 1 271 ? -2.327 5.774 47.370 1.00 36.97 271 GLU A N 1
ATOM 2192 C CA . GLU A 1 271 ? -3.227 6.553 48.212 1.00 36.97 271 GLU A CA 1
ATOM 2193 C C . GLU A 1 271 ? -4.331 7.140 47.327 1.00 36.97 271 GLU A C 1
ATOM 2195 O O . GLU A 1 271 ? -4.059 7.867 46.374 1.00 36.97 271 GLU A O 1
ATOM 2200 N N . ALA A 1 272 ? -5.581 6.803 47.631 1.00 35.69 272 ALA A N 1
ATOM 2201 C CA . ALA A 1 272 ? -6.751 7.478 47.088 1.00 35.69 272 ALA A CA 1
ATOM 2202 C C . ALA A 1 272 ? -7.367 8.339 48.196 1.00 35.69 272 ALA A C 1
ATOM 2204 O O . ALA A 1 272 ? -8.462 8.069 48.688 1.00 35.69 272 ALA A O 1
ATOM 2205 N N . GLU A 1 273 ? -6.635 9.371 48.614 1.00 42.06 273 GLU A N 1
ATOM 2206 C CA . GLU A 1 273 ? -7.297 10.592 49.063 1.00 42.06 273 GLU A CA 1
ATOM 2207 C C . GLU A 1 273 ? -7.942 11.248 47.834 1.00 42.06 273 GLU A C 1
ATOM 2209 O O . GLU A 1 273 ? -7.370 11.248 46.745 1.00 42.06 273 GLU A O 1
ATOM 2214 N N . ASN A 1 274 ? -9.133 11.817 48.028 1.00 46.03 274 ASN A N 1
ATOM 2215 C CA . ASN A 1 274 ? -9.946 12.548 47.047 1.00 46.03 274 ASN A CA 1
ATOM 2216 C C . ASN A 1 274 ? -10.867 11.703 46.157 1.00 46.03 274 ASN A C 1
ATOM 2218 O O . ASN A 1 274 ? -10.671 11.635 44.950 1.00 46.03 274 ASN A O 1
ATOM 2222 N N . PHE A 1 275 ? -11.959 11.171 46.721 1.00 39.28 275 PHE A N 1
ATOM 2223 C CA . PHE A 1 275 ? -13.215 11.068 45.959 1.00 39.28 275 PHE A CA 1
ATOM 2224 C C . PHE A 1 275 ? -14.457 10.942 46.859 1.00 39.28 275 PHE A C 1
ATOM 2226 O O . PHE A 1 275 ? -15.152 9.934 46.820 1.00 39.28 275 PHE A O 1
ATOM 2233 N N . ALA A 1 276 ? -14.757 11.949 47.689 1.00 36.53 276 ALA A N 1
ATOM 2234 C CA . ALA A 1 276 ? -16.108 12.118 48.249 1.00 36.53 276 ALA A CA 1
ATOM 2235 C C . ALA A 1 276 ? -16.304 13.488 48.919 1.00 36.53 276 ALA A C 1
ATOM 2237 O O . ALA A 1 276 ? -16.448 13.580 50.134 1.00 36.53 276 ALA A O 1
ATOM 2238 N N . SER A 1 277 ? -16.376 14.560 48.132 1.00 38.25 277 SER A N 1
ATOM 2239 C CA . SER A 1 277 ? -17.038 15.787 48.588 1.00 38.25 277 SER A CA 1
ATOM 2240 C C . SER A 1 277 ? -17.533 16.611 47.406 1.00 38.25 277 SER A C 1
ATOM 2242 O O . SER A 1 277 ? -17.050 17.707 47.165 1.00 38.25 277 SER A O 1
ATOM 2244 N N . GLU A 1 278 ? -18.506 16.083 46.664 1.00 42.47 278 GLU A N 1
ATOM 2245 C CA . GLU A 1 278 ? -19.388 16.940 45.867 1.00 42.47 278 GLU A CA 1
ATOM 2246 C C . GLU A 1 278 ? -20.729 16.254 45.603 1.00 42.47 278 GLU A C 1
ATOM 2248 O O . GLU A 1 278 ? -21.006 15.691 44.547 1.00 42.47 278 GLU A O 1
ATOM 2253 N N . LYS A 1 279 ? -21.552 16.241 46.650 1.00 40.28 279 LYS A N 1
ATOM 2254 C CA . LYS A 1 279 ? -23.013 16.334 46.579 1.00 40.28 279 LYS A CA 1
ATOM 2255 C C . LYS A 1 279 ? -23.516 16.407 48.008 1.00 40.28 279 LYS A C 1
ATOM 2257 O O . LYS A 1 279 ? -23.608 15.379 48.658 1.00 40.28 279 LYS A O 1
ATOM 2262 N N . TYR A 1 280 ? -23.712 17.632 48.488 1.00 39.81 280 TYR A N 1
ATOM 2263 C CA . TYR A 1 280 ? -24.737 18.094 49.435 1.00 39.81 280 TYR A CA 1
ATOM 2264 C C . TYR A 1 280 ? -24.306 19.447 50.026 1.00 39.81 280 TYR A C 1
ATOM 2266 O O . TYR A 1 280 ? -23.940 19.533 51.196 1.00 39.81 280 TYR A O 1
ATOM 2274 N N . ARG A 1 281 ? -24.339 20.496 49.197 1.00 36.72 281 ARG A N 1
ATOM 2275 C CA . ARG A 1 281 ? -24.955 21.810 49.455 1.00 36.72 281 ARG A CA 1
ATOM 2276 C C . ARG A 1 281 ? -24.729 22.720 48.259 1.00 36.72 281 ARG A C 1
ATOM 2278 O O . ARG A 1 281 ? -23.575 22.770 47.792 1.00 36.72 281 ARG A O 1
#

Secondary structure (DSSP, 8-state):
---------------SSSHHHHHHHHHHHHHHHHHHHHHHHH-TT--HHHHHHHHTS-HHHHHHHHHHHHHHHHTT---TTS-HHHHHHHHHHHHHHHHHHHHHHHHHHHHHHHHHHH-TT--HHHHHHHTT--HHHHHHHHHHHHHHHHTTPPPTTS-HHHHHHHHHHHHHHHHHHHHHHHHHHHHHHHHHHHHHHHHHHHHHHHHHHT-----B-GGGS-GGGGGGSEEPTTS-EE--S-SSS--TTS-SS-------------------------S--

pLDDT: mean 76.79, std 20.62, range [33.53, 95.88]

Radius of gyration: 41.53 Å; chains: 1; bounding box: 70×71×107 Å

Sequence (281 aa):
MRQSIWYSCTQRTESNFTDELKNGNRRENNNTVLLVAKIIINEFNISRSRMASIVGISEQKISSAIKKLRSKVSNGHIIIGLNSEENEKLITSLEMRERVKRYVEDNLLRKVAGILINDYMQSLNQIAENLCEKPLNISRAYKKIKDKLDAESLICGLSEQENKKLRQNVAERERKIQNEKERRQQEKEVAAANREAMKDICFINKRKAFKRHTSISPAKLARWNWAYYQRDENGNYYYNGEGGCRPSDLPNKYPIPKILVGVYGVATGVEAENFASEKYR

Foldseek 3Di:
DDDDDDDDDDDDDPPDPPPVVVVVVVVVLLVLLVLLLVVLLVPLQDDLVVSCVVVVHDSVSSVVSLVVLVVCVVVVHARPPDDPVSSVSSNVSNVVSVVVVVVVLLVLLVLLLVCCLVPVQDDLVVSCVVVVHDSVSSVVSVVVLVVCVVVVHDRPPDDPVSNVSSSVSPVVNVVVVVVVVVVVVVVVVVVVVVVVVVVVVVVVVVVVVPPDFDWAAPVRDDPVCQVQWDADPVRTTGHPCPPPDDDPPPDPDDPDPPPPPPPPDDDDDDDPDDDDDPDDD